Protein AF-A0A7Y4R8V6-F1 (afdb_monomer)

Nearest PDB structures (foldseek):
  8wk3-assembly1_G  TM=8.795E-01  e=4.426E-14  Salmonella enterica subsp. enterica serovar Typhimurium str. LT2
  6s3l-assembly1_C  TM=9.366E-01  e=1.881E-11  Vibrio mimicus CAIM 602
  6s3r-assembly1_A  TM=9.164E-01  e=1.123E-11  Pseudomonas savastanoi pv. phaseolicola 1448A
  6r69-assembly1_A  TM=8.966E-01  e=6.395E-12  Salmonella enterica
  7cg4-assembly1_s  TM=8.597E-01  e=4.826E-12  Salmonella enterica subsp. enterica serovar Typhimurium str. LT2

Secondary structure (DSSP, 8-state):
-----SSHHHHHHHHHHHHHHHHHHHHHHHHHHHHHHHHHHHTTS------PPPPP-------------------------------------STT-S----TT----GGGTS-GGG--TT--HHHHHHHHHHHHHHHHHHHHHSSTHHHHHHHHHHHHHHTT-SSSS-HHHHHHHHHHHHHHHHHHHHHHHIIIIIHHHHTTSS-HHHHHHHHHHHHHHHHHHHHHHTT-HHHHHHHHHHHHTSPPPTT----GGGS-HHHHHHHHHHHHHHHHHHHHHHHHHHHHHHHHHHHHHHHHTT--SS-HHHHHHHHHHHHHHHTTHHHHHHHHHHHHHSSTTS--

Mean predicted aligned error: 17.66 Å

Radius of gyration: 32.91 Å; Cα contacts (8 Å, |Δi|>4): 171; chains: 1; bounding box: 76×133×63 Å

Structure (mmCIF, N/CA/C/O backbone):
data_AF-A0A7Y4R8V6-F1
#
_entry.id   AF-A0A7Y4R8V6-F1
#
loop_
_atom_site.group_PDB
_atom_site.id
_atom_site.type_symbol
_atom_site.label_atom_id
_atom_site.label_alt_id
_atom_site.label_comp_id
_atom_site.label_asym_id
_atom_site.label_entity_id
_atom_site.label_seq_id
_atom_site.pdbx_PDB_ins_code
_atom_site.Cartn_x
_atom_site.Cartn_y
_atom_site.Cartn_z
_atom_site.occupancy
_atom_site.B_iso_or_equiv
_atom_site.auth_seq_id
_atom_site.auth_comp_id
_atom_site.auth_asym_id
_atom_site.auth_atom_id
_atom_site.pdbx_PDB_model_num
ATOM 1 N N . MET A 1 1 ? -7.751 -57.147 9.868 1.00 44.94 1 MET A N 1
ATOM 2 C CA . MET A 1 1 ? -7.830 -55.801 10.481 1.00 44.94 1 MET A CA 1
ATOM 3 C C . MET A 1 1 ? -7.172 -54.836 9.504 1.00 44.94 1 MET A C 1
ATOM 5 O O . MET A 1 1 ? -6.017 -55.078 9.185 1.00 44.94 1 MET A O 1
ATOM 9 N N . ARG A 1 2 ? -7.911 -53.819 9.032 1.00 45.25 2 ARG A N 1
ATOM 10 C CA . ARG A 1 2 ? -7.627 -52.842 7.948 1.00 45.25 2 ARG A CA 1
ATOM 11 C C . ARG A 1 2 ? -8.450 -53.111 6.692 1.00 45.25 2 ARG A C 1
ATOM 13 O O . ARG A 1 2 ? -8.230 -54.125 6.055 1.00 45.25 2 ARG A O 1
ATOM 20 N N . GLU A 1 3 ? -9.388 -52.196 6.433 1.00 44.84 3 GLU A N 1
ATOM 21 C CA . GLU A 1 3 ? -9.865 -51.695 5.125 1.00 44.84 3 GLU A CA 1
ATOM 22 C C . GLU A 1 3 ? -11.179 -50.906 5.352 1.00 44.84 3 GLU A C 1
ATOM 24 O O . GLU A 1 3 ? -12.259 -51.336 4.981 1.00 44.84 3 GLU A O 1
ATOM 29 N N . HIS A 1 4 ? -11.111 -49.749 6.026 1.00 44.34 4 HIS A N 1
ATOM 30 C CA . HIS A 1 4 ? -12.201 -48.755 6.060 1.00 44.34 4 HIS A CA 1
ATOM 31 C C . HIS A 1 4 ? -11.606 -47.357 6.303 1.00 44.34 4 HIS A C 1
ATOM 33 O O . HIS A 1 4 ? -11.595 -46.858 7.423 1.00 44.34 4 HIS A O 1
ATOM 39 N N . GLY A 1 5 ? -11.053 -46.732 5.257 1.00 44.88 5 GLY A N 1
ATOM 40 C CA . GLY A 1 5 ? -10.448 -45.391 5.361 1.00 44.88 5 GLY A CA 1
ATOM 41 C C . GLY A 1 5 ? -10.562 -44.489 4.124 1.00 44.88 5 GLY A C 1
ATOM 42 O O . GLY A 1 5 ? -10.130 -43.345 4.181 1.00 44.88 5 GLY A O 1
ATOM 43 N N . GLY A 1 6 ? -11.143 -44.955 3.011 1.00 43.41 6 GLY A N 1
ATOM 44 C CA . GLY A 1 6 ? -11.086 -44.226 1.731 1.00 43.41 6 GLY A CA 1
ATOM 45 C C . GLY A 1 6 ? -12.261 -43.290 1.417 1.00 43.41 6 GLY A C 1
ATOM 46 O O . GLY A 1 6 ? -12.105 -42.356 0.638 1.00 43.41 6 GLY A O 1
ATOM 47 N N . SER A 1 7 ? -13.442 -43.494 2.010 1.00 45.81 7 SER A N 1
ATOM 48 C CA . SER A 1 7 ? -14.674 -42.875 1.478 1.00 45.81 7 SER A CA 1
ATOM 49 C C . SER A 1 7 ? -15.000 -41.481 2.048 1.00 45.81 7 SER A C 1
ATOM 51 O O . SER A 1 7 ? -15.713 -40.703 1.422 1.00 45.81 7 SER A O 1
ATOM 53 N N . ARG A 1 8 ? -14.424 -41.098 3.199 1.00 47.84 8 ARG A N 1
ATOM 54 C CA . ARG A 1 8 ? -14.669 -39.774 3.814 1.00 47.84 8 ARG A CA 1
ATOM 55 C C . ARG A 1 8 ? -13.872 -38.626 3.178 1.00 47.84 8 ARG A C 1
ATOM 57 O O . ARG A 1 8 ? -14.277 -37.480 3.295 1.00 47.84 8 ARG A O 1
ATOM 64 N N . SER A 1 9 ? -12.777 -38.909 2.466 1.00 53.72 9 SER A N 1
ATOM 65 C CA . SER A 1 9 ? -11.851 -37.874 1.968 1.00 53.72 9 SER A CA 1
ATOM 66 C C . SER A 1 9 ? -12.269 -37.220 0.641 1.00 53.72 9 SER A C 1
ATOM 68 O O . SER A 1 9 ? -11.804 -36.126 0.317 1.00 53.72 9 SER A O 1
ATOM 70 N N . VAL A 1 10 ? -13.129 -37.873 -0.146 1.00 50.81 10 VAL A N 1
ATOM 71 C CA . VAL A 1 10 ? -13.565 -37.351 -1.455 1.00 50.81 10 VAL A CA 1
ATOM 72 C C . VAL A 1 10 ? -14.776 -36.431 -1.300 1.00 50.81 10 VAL A C 1
ATOM 74 O O . VAL A 1 10 ? -14.774 -35.342 -1.867 1.00 50.81 10 VAL A O 1
ATOM 77 N N . ALA A 1 11 ? -15.747 -36.805 -0.457 1.00 47.12 11 ALA A N 1
ATOM 78 C CA . ALA A 1 11 ? -16.932 -35.992 -0.174 1.00 47.12 11 ALA A CA 1
ATOM 79 C C . ALA A 1 11 ? -16.577 -34.631 0.459 1.00 47.12 11 ALA A C 1
ATOM 81 O O . ALA A 1 11 ? -17.132 -33.603 0.066 1.00 47.12 11 ALA A O 1
ATOM 82 N N . ASP A 1 12 ? -15.594 -34.617 1.364 1.00 49.66 12 ASP A N 1
ATOM 83 C CA . ASP A 1 12 ? -15.137 -33.410 2.066 1.00 49.66 12 ASP A CA 1
ATOM 84 C C . ASP A 1 12 ? -14.402 -32.434 1.125 1.00 49.66 12 ASP A C 1
ATOM 86 O O . ASP A 1 12 ? -14.575 -31.216 1.192 1.00 49.66 12 ASP A O 1
ATOM 90 N N . ARG A 1 13 ? -13.665 -32.964 0.134 1.00 48.38 13 ARG A N 1
ATOM 91 C CA . ARG A 1 13 ? -13.003 -32.156 -0.906 1.00 48.38 13 ARG A CA 1
ATOM 92 C C . ARG A 1 13 ? -13.993 -31.528 -1.889 1.00 48.38 13 ARG A C 1
ATOM 94 O O . ARG A 1 13 ? -13.799 -30.384 -2.301 1.00 48.38 13 ARG A O 1
ATOM 101 N N . THR A 1 14 ? -15.077 -32.223 -2.234 1.00 50.41 14 THR A N 1
ATOM 102 C CA . THR A 1 14 ? -16.156 -31.659 -3.066 1.00 50.41 14 THR A CA 1
ATOM 103 C C . THR A 1 14 ? -17.008 -30.627 -2.323 1.00 50.41 14 THR A C 1
ATOM 105 O O . THR A 1 14 ? -17.383 -29.617 -2.921 1.00 50.41 14 THR A O 1
ATOM 108 N N . ALA A 1 15 ? -17.261 -30.818 -1.024 1.00 43.84 15 ALA A N 1
ATOM 109 C CA . ALA A 1 15 ? -17.989 -29.853 -0.197 1.00 43.84 15 ALA A CA 1
ATOM 110 C C . ALA A 1 15 ? -17.182 -28.560 0.021 1.00 43.84 15 ALA A C 1
ATOM 112 O O . ALA A 1 15 ? -17.722 -27.462 -0.138 1.00 43.84 15 ALA A O 1
ATOM 113 N N . ALA A 1 16 ? -15.873 -28.674 0.276 1.00 43.62 16 ALA A N 1
ATOM 114 C CA . ALA A 1 16 ? -14.970 -27.528 0.380 1.00 43.62 16 ALA A CA 1
ATOM 115 C C . ALA A 1 16 ? -14.865 -26.744 -0.943 1.00 43.62 16 ALA A C 1
ATOM 117 O O . ALA A 1 16 ? -14.933 -25.515 -0.940 1.00 43.62 16 ALA A O 1
ATOM 118 N N . GLY A 1 17 ? -14.787 -27.434 -2.088 1.00 38.50 17 GLY A N 1
ATOM 119 C CA . GLY A 1 17 ? -14.765 -26.794 -3.409 1.00 38.50 17 GLY A CA 1
ATOM 120 C C . GLY A 1 17 ? -16.058 -26.039 -3.747 1.00 38.50 17 GLY A C 1
ATOM 121 O O . GLY A 1 17 ? -16.008 -24.957 -4.334 1.00 38.50 17 GLY A O 1
ATOM 122 N N . PHE A 1 18 ? -17.218 -26.560 -3.333 1.00 41.94 18 PHE A N 1
ATOM 123 C CA . PHE A 1 18 ? -18.510 -25.902 -3.548 1.00 41.94 18 PHE A CA 1
ATOM 124 C C . PHE A 1 18 ? -18.722 -24.711 -2.598 1.00 41.94 18 PHE A C 1
ATOM 126 O O . PHE A 1 18 ? -19.216 -23.667 -3.024 1.00 41.94 18 PHE A O 1
ATOM 133 N N . ALA A 1 19 ? -18.273 -24.821 -1.343 1.00 41.06 19 ALA A N 1
ATOM 134 C CA . ALA A 1 19 ? -18.310 -23.735 -0.364 1.00 41.06 19 ALA A CA 1
ATOM 135 C C . ALA A 1 19 ? -17.384 -22.569 -0.749 1.00 41.06 19 ALA A C 1
ATOM 137 O O . ALA A 1 19 ? -17.791 -21.412 -0.650 1.00 41.06 19 ALA A O 1
ATOM 138 N N . VAL A 1 20 ? -16.183 -22.857 -1.267 1.00 41.94 20 VAL A N 1
ATOM 139 C CA . VAL A 1 20 ? -15.279 -21.834 -1.815 1.00 41.94 20 VAL A CA 1
ATOM 140 C C . VAL A 1 20 ? -15.938 -21.150 -3.011 1.00 41.94 20 VAL A C 1
ATOM 142 O O . VAL A 1 20 ? -16.067 -19.933 -3.002 1.00 41.94 20 VAL A O 1
ATOM 145 N N . ARG A 1 21 ? -16.475 -21.906 -3.977 1.00 40.78 21 ARG A N 1
ATOM 146 C CA . ARG A 1 21 ? -17.101 -21.354 -5.194 1.00 40.78 21 ARG A CA 1
ATOM 147 C C . ARG A 1 21 ? -18.375 -20.538 -4.908 1.00 40.78 21 ARG A C 1
ATOM 149 O O . ARG A 1 21 ? -18.626 -19.537 -5.580 1.00 40.78 21 ARG A O 1
ATOM 156 N N . ALA A 1 22 ? -19.147 -20.908 -3.884 1.00 41.53 22 ALA A N 1
ATOM 157 C CA . ALA A 1 22 ? -20.304 -20.145 -3.411 1.00 41.53 22 ALA A CA 1
ATOM 158 C C . ALA A 1 22 ? -19.898 -18.874 -2.636 1.00 41.53 22 ALA A C 1
ATOM 160 O O . ALA A 1 22 ? -20.494 -17.813 -2.846 1.00 41.53 22 ALA A O 1
ATOM 161 N N . ALA A 1 23 ? -18.854 -18.944 -1.800 1.00 42.25 23 ALA A N 1
ATOM 162 C CA . ALA A 1 23 ? -18.321 -17.801 -1.058 1.00 42.25 23 ALA A CA 1
ATOM 163 C C . ALA A 1 23 ? -17.679 -16.755 -1.983 1.00 42.25 23 ALA A C 1
ATOM 165 O O . ALA A 1 23 ? -17.921 -15.559 -1.804 1.00 42.25 23 ALA A O 1
ATOM 166 N N . THR A 1 24 ? -16.955 -17.180 -3.028 1.00 50.97 24 THR A N 1
ATOM 167 C CA . THR A 1 24 ? -16.423 -16.268 -4.055 1.00 50.97 24 THR A CA 1
ATOM 168 C C . THR A 1 24 ? -17.561 -15.560 -4.793 1.00 50.97 24 THR A C 1
ATOM 170 O O . THR A 1 24 ? -17.496 -14.357 -5.017 1.00 50.97 24 THR A O 1
ATOM 173 N N . GLY A 1 25 ? -18.658 -16.262 -5.100 1.00 38.91 25 GLY A N 1
ATOM 174 C CA . GLY A 1 25 ? -19.811 -15.678 -5.790 1.00 38.91 25 GLY A CA 1
ATOM 175 C C . GLY A 1 25 ? -20.604 -14.664 -4.958 1.00 38.91 25 GLY A C 1
ATOM 176 O O . GLY A 1 25 ? -21.181 -13.733 -5.516 1.00 38.91 25 GLY A O 1
ATOM 177 N N . VAL A 1 26 ? -20.667 -14.813 -3.632 1.00 48.00 26 VAL A N 1
ATOM 178 C CA . VAL A 1 26 ? -21.322 -13.829 -2.746 1.00 48.00 26 VAL A CA 1
ATOM 179 C C . VAL A 1 26 ? -20.405 -12.633 -2.492 1.00 48.00 26 VAL A C 1
ATOM 181 O O . VAL A 1 26 ? -20.863 -11.499 -2.603 1.00 48.00 26 VAL A O 1
ATOM 184 N N . ALA A 1 27 ? -19.110 -12.864 -2.255 1.00 45.41 27 ALA A N 1
ATOM 185 C CA . ALA A 1 27 ? -18.124 -11.799 -2.086 1.00 45.41 27 ALA A CA 1
ATOM 186 C C . ALA A 1 27 ? -18.010 -10.923 -3.342 1.00 45.41 27 ALA A C 1
ATOM 188 O O . ALA A 1 27 ? -18.051 -9.704 -3.229 1.00 45.41 27 ALA A O 1
ATOM 189 N N . VAL A 1 28 ? -17.989 -11.523 -4.539 1.00 42.47 28 VAL A N 1
ATOM 190 C CA . VAL A 1 28 ? -17.994 -10.788 -5.815 1.00 42.47 28 VAL A CA 1
ATOM 191 C C . VAL A 1 28 ? -19.298 -10.013 -6.009 1.00 42.47 28 VAL A C 1
ATOM 193 O O . VAL A 1 28 ? -19.258 -8.875 -6.455 1.00 42.47 28 VAL A O 1
ATOM 196 N N . ARG A 1 29 ? -20.460 -10.561 -5.628 1.00 44.25 29 ARG A N 1
ATOM 197 C CA . ARG A 1 29 ? -21.750 -9.850 -5.740 1.00 44.25 29 ARG A CA 1
ATOM 198 C C . ARG A 1 29 ? -21.879 -8.682 -4.760 1.00 44.25 29 ARG A C 1
ATOM 200 O O . ARG A 1 29 ? -22.443 -7.655 -5.126 1.00 44.25 29 ARG A O 1
ATOM 207 N N . VAL A 1 30 ? -21.351 -8.813 -3.545 1.00 48.06 30 VAL A N 1
ATOM 208 C CA . VAL A 1 30 ? -21.312 -7.725 -2.555 1.00 48.06 30 VAL A CA 1
ATOM 209 C C . VAL A 1 30 ? -20.288 -6.673 -2.967 1.00 48.06 30 VAL A C 1
ATOM 211 O O . VAL A 1 30 ? -20.619 -5.495 -2.998 1.00 48.06 30 VAL A O 1
ATOM 214 N N . ALA A 1 31 ? -19.094 -7.089 -3.383 1.00 45.31 31 ALA A N 1
ATOM 215 C CA . ALA A 1 31 ? -18.059 -6.209 -3.908 1.00 45.31 31 ALA A CA 1
ATOM 216 C C . ALA A 1 31 ? -18.523 -5.434 -5.147 1.00 45.31 31 ALA A C 1
ATOM 218 O O . ALA A 1 31 ? -18.303 -4.232 -5.228 1.00 45.31 31 ALA A O 1
ATOM 219 N N . LEU A 1 32 ? -19.222 -6.092 -6.076 1.00 44.59 32 LEU A N 1
ATOM 220 C CA . LEU A 1 32 ? -19.785 -5.451 -7.260 1.00 44.59 32 LEU A CA 1
ATOM 221 C C . LEU A 1 32 ? -20.900 -4.475 -6.879 1.00 44.59 32 LEU A C 1
ATOM 223 O O . LEU A 1 32 ? -20.959 -3.399 -7.449 1.00 44.59 32 LEU A O 1
ATOM 227 N N . ARG A 1 33 ? -21.750 -4.792 -5.891 1.00 45.56 33 ARG A N 1
ATOM 228 C CA . ARG A 1 33 ? -22.778 -3.859 -5.398 1.00 45.56 33 ARG A CA 1
ATOM 229 C C . ARG A 1 33 ? -22.171 -2.658 -4.676 1.00 45.56 33 ARG A C 1
ATOM 231 O O . ARG A 1 33 ? -22.616 -1.545 -4.911 1.00 45.56 33 ARG A O 1
ATOM 238 N N . VAL A 1 34 ? -21.136 -2.856 -3.864 1.00 52.78 34 VAL A N 1
ATOM 239 C CA . VAL A 1 34 ? -20.415 -1.771 -3.177 1.00 52.78 34 VAL A CA 1
ATOM 240 C C . VAL A 1 34 ? -19.646 -0.904 -4.178 1.00 52.78 34 VAL A C 1
ATOM 242 O O . VAL A 1 34 ? -19.718 0.318 -4.098 1.00 52.78 34 VAL A O 1
ATOM 245 N N . ALA A 1 35 ? -18.989 -1.510 -5.170 1.00 46.34 35 ALA A N 1
ATOM 246 C CA . ALA A 1 35 ? -18.315 -0.793 -6.250 1.00 46.34 35 ALA A CA 1
ATOM 247 C C . ALA A 1 35 ? -19.310 -0.043 -7.150 1.00 46.34 35 ALA A C 1
ATOM 249 O O . ALA A 1 35 ? -19.055 1.101 -7.504 1.00 46.34 35 ALA A O 1
ATOM 250 N N . LEU A 1 36 ? -20.467 -0.633 -7.472 1.00 45.88 36 LEU A N 1
ATOM 251 C CA . LEU A 1 36 ? -21.513 0.025 -8.261 1.00 45.88 36 LEU A CA 1
ATOM 252 C C . LEU A 1 36 ? -22.142 1.191 -7.486 1.00 45.88 36 LEU A C 1
ATOM 254 O O . LEU A 1 36 ? -22.357 2.246 -8.063 1.00 45.88 36 LEU A O 1
ATOM 258 N N . ILE A 1 37 ? -22.371 1.046 -6.176 1.00 55.12 37 ILE A N 1
ATOM 259 C CA . ILE A 1 37 ? -22.866 2.135 -5.320 1.00 55.12 37 ILE A CA 1
ATOM 260 C C . ILE A 1 37 ? -21.825 3.262 -5.222 1.00 55.12 37 ILE A C 1
ATOM 262 O O . ILE A 1 37 ? -22.188 4.429 -5.334 1.00 55.12 37 ILE A O 1
ATOM 266 N N . ALA A 1 38 ? -20.534 2.936 -5.099 1.00 46.03 38 ALA A N 1
ATOM 267 C CA . ALA A 1 38 ? -19.459 3.929 -5.078 1.00 46.03 38 ALA A CA 1
ATOM 268 C C . ALA A 1 38 ? -19.279 4.646 -6.432 1.00 46.03 38 ALA A C 1
ATOM 270 O O . ALA A 1 38 ? -19.082 5.859 -6.464 1.00 46.03 38 ALA A O 1
ATOM 271 N N . VAL A 1 39 ? -19.399 3.930 -7.556 1.00 48.19 39 VAL A N 1
ATOM 272 C CA . VAL A 1 39 ? -19.289 4.498 -8.913 1.00 48.19 39 VAL A CA 1
ATOM 273 C C . VAL A 1 39 ? -20.532 5.311 -9.289 1.00 48.19 39 VAL A C 1
ATOM 275 O O . VAL A 1 39 ? -20.398 6.386 -9.866 1.00 48.19 39 VAL A O 1
ATOM 278 N N . CYS A 1 40 ? -21.736 4.871 -8.916 1.00 44.50 40 CYS A N 1
ATOM 279 C CA . CYS A 1 40 ? -22.962 5.646 -9.125 1.00 44.50 40 CYS A CA 1
ATOM 280 C C . CYS A 1 40 ? -23.013 6.903 -8.241 1.00 44.50 40 CYS A C 1
ATOM 282 O O . CYS A 1 40 ? -23.506 7.931 -8.696 1.00 44.50 40 CYS A O 1
ATOM 284 N N . ALA A 1 41 ? -22.458 6.860 -7.025 1.00 47.59 41 ALA A N 1
ATOM 285 C CA . ALA A 1 41 ? -22.331 8.043 -6.173 1.00 47.59 41 ALA A CA 1
ATOM 286 C C . ALA A 1 41 ? -21.272 9.037 -6.690 1.00 47.59 41 ALA A C 1
ATOM 288 O O . ALA A 1 41 ? -21.453 10.244 -6.558 1.00 47.59 41 ALA A O 1
ATOM 289 N N . ALA A 1 42 ? -20.200 8.554 -7.330 1.00 47.72 42 ALA A N 1
ATOM 290 C CA . ALA A 1 42 ? -19.177 9.407 -7.943 1.00 47.72 42 ALA A CA 1
ATOM 291 C C . ALA A 1 42 ? -19.576 9.956 -9.332 1.00 47.72 42 ALA A C 1
ATOM 293 O O . ALA A 1 42 ? -19.081 11.001 -9.746 1.00 47.72 42 ALA A O 1
ATOM 294 N N . GLY A 1 43 ? -20.479 9.281 -10.053 1.00 39.69 43 GLY A N 1
ATOM 295 C CA . GLY A 1 43 ? -20.904 9.650 -11.411 1.00 39.69 43 GLY A CA 1
ATOM 296 C C . GLY A 1 43 ? -21.991 10.728 -11.504 1.00 39.69 43 GLY A C 1
ATOM 297 O O . GLY A 1 43 ? -22.271 11.205 -12.600 1.00 39.69 43 GLY A O 1
ATOM 298 N N . ALA A 1 44 ? -22.598 11.140 -10.387 1.00 41.28 44 ALA A N 1
ATOM 299 C CA . ALA A 1 44 ? -23.659 12.154 -10.372 1.00 41.28 44 ALA A CA 1
ATOM 300 C C . ALA A 1 44 ? -23.147 13.605 -10.215 1.00 41.28 44 ALA A C 1
ATOM 302 O O . ALA A 1 44 ? -23.950 14.532 -10.155 1.00 41.28 44 ALA A O 1
ATOM 303 N N . GLY A 1 45 ? -21.826 13.815 -10.136 1.00 43.28 45 GLY A N 1
ATOM 304 C CA . GLY A 1 45 ? -21.216 15.095 -9.748 1.00 43.28 45 GLY A CA 1
ATOM 305 C C . GLY A 1 45 ? -20.452 15.863 -10.832 1.00 43.28 45 GLY A C 1
ATOM 306 O O . GLY A 1 45 ? -19.757 16.815 -10.492 1.00 43.28 45 GLY A O 1
ATOM 307 N N . THR A 1 46 ? -20.531 15.489 -12.113 1.00 43.56 46 THR A N 1
ATOM 308 C CA . THR A 1 46 ? -19.868 16.246 -13.196 1.00 43.56 46 THR A CA 1
ATOM 309 C C . THR A 1 46 ? -20.859 16.690 -14.266 1.00 43.56 46 THR A C 1
ATOM 311 O O . THR A 1 46 ? -20.873 16.176 -15.382 1.00 43.56 46 THR A O 1
ATOM 314 N N . ALA A 1 47 ? -21.685 17.674 -13.923 1.00 38.09 47 ALA A N 1
ATOM 315 C CA . ALA A 1 47 ? -22.345 18.539 -14.890 1.00 38.09 47 ALA A CA 1
ATOM 316 C C . ALA A 1 47 ? -22.425 19.959 -14.303 1.00 38.09 47 ALA A C 1
ATOM 318 O O . ALA A 1 47 ? -22.851 20.118 -13.165 1.00 38.09 47 ALA A O 1
ATOM 319 N N . PHE A 1 48 ? -22.046 20.952 -15.118 1.00 31.12 48 PHE A N 1
ATOM 320 C CA . PHE A 1 48 ? -21.960 22.408 -14.877 1.00 31.12 48 PHE A CA 1
ATOM 321 C C . PHE A 1 48 ? -20.679 22.924 -14.179 1.00 31.12 48 PHE A C 1
ATOM 323 O O . PHE A 1 48 ? -20.336 22.482 -13.097 1.00 31.12 48 PHE A O 1
ATOM 330 N N . GLY A 1 49 ? -19.914 23.878 -14.728 1.00 32.47 49 GLY A N 1
ATOM 331 C CA . GLY A 1 49 ? -20.184 24.780 -15.851 1.00 32.47 49 GLY A CA 1
ATOM 332 C C . GLY A 1 49 ? -18.928 25.173 -16.634 1.00 32.47 49 GLY A C 1
ATOM 333 O O . GLY A 1 49 ? -17.901 25.542 -16.070 1.00 32.47 49 GLY A O 1
ATOM 334 N N . GLN A 1 50 ? -19.054 25.116 -17.961 1.00 35.69 50 GLN A N 1
ATOM 335 C CA . GLN A 1 50 ? -18.276 25.935 -18.882 1.00 35.69 50 GLN A CA 1
ATOM 336 C C . GLN A 1 50 ? -18.673 27.397 -18.657 1.00 35.69 50 GLN A C 1
ATOM 338 O O . GLN A 1 50 ? -19.834 27.765 -18.829 1.00 35.69 50 GLN A O 1
ATOM 343 N N . SER A 1 51 ? -17.713 28.231 -18.276 1.00 31.48 51 SER A N 1
ATOM 344 C CA . SER A 1 51 ? -17.832 29.680 -18.359 1.00 31.48 51 SER A CA 1
ATOM 345 C C . SER A 1 51 ? -17.760 30.102 -19.830 1.00 31.48 51 SER A C 1
ATOM 347 O O . SER A 1 51 ? -16.711 30.025 -20.467 1.00 31.48 51 SER A O 1
ATOM 349 N N . ALA A 1 52 ? -18.892 30.533 -20.386 1.00 38.69 52 ALA A N 1
ATOM 350 C CA . ALA A 1 52 ? -18.921 31.301 -21.628 1.00 38.69 52 ALA A CA 1
ATOM 351 C C . ALA A 1 52 ? -18.481 32.762 -21.355 1.00 38.69 52 ALA A C 1
ATOM 353 O O . ALA A 1 52 ? -18.630 33.238 -20.225 1.00 38.69 52 ALA A O 1
ATOM 354 N N . PRO A 1 53 ? -17.921 33.478 -22.349 1.00 39.25 53 PRO A N 1
ATOM 355 C CA . PRO A 1 53 ? -17.276 34.770 -22.144 1.00 39.25 53 PRO A CA 1
ATOM 356 C C . PRO A 1 53 ? -18.306 35.896 -21.981 1.00 39.25 53 PRO A C 1
ATOM 358 O O . PRO A 1 53 ? -19.295 35.960 -22.709 1.00 39.25 53 PRO A O 1
ATOM 361 N N . GLY A 1 54 ? -18.071 36.779 -21.008 1.00 39.34 54 GLY A N 1
ATOM 362 C CA . GLY A 1 54 ? -18.938 37.925 -20.724 1.00 39.34 54 GLY A CA 1
ATOM 363 C C . GLY A 1 54 ? -18.864 39.025 -21.797 1.00 39.34 54 GLY A C 1
ATOM 364 O O . GLY A 1 54 ? -17.852 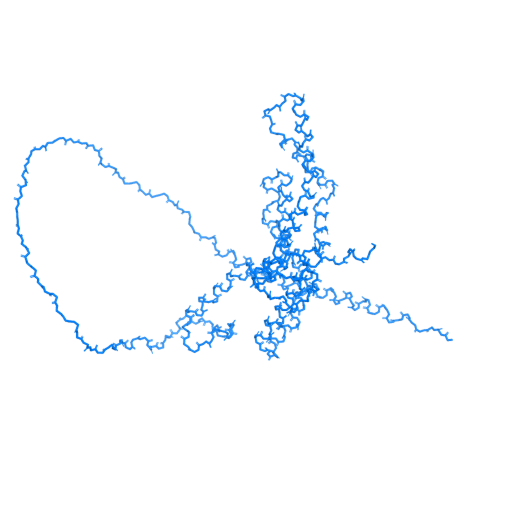39.136 -22.494 1.00 39.34 54 GLY A O 1
ATOM 365 N N . PRO A 1 55 ? -19.917 39.854 -21.934 1.00 40.97 55 PRO A N 1
ATOM 366 C CA . PRO A 1 55 ? -19.943 40.958 -22.883 1.00 40.97 55 PRO A CA 1
ATOM 367 C C . PRO A 1 55 ? -19.034 42.110 -22.433 1.00 40.97 55 PRO A C 1
ATOM 369 O O . PRO A 1 55 ? -19.015 42.516 -21.272 1.00 40.97 55 PRO A O 1
ATOM 372 N N . THR A 1 56 ? -18.285 42.633 -23.395 1.00 39.00 56 THR A N 1
ATOM 373 C CA . THR A 1 56 ? -17.417 43.807 -23.314 1.00 39.00 56 THR A CA 1
ATOM 374 C C . THR A 1 56 ? -18.205 45.077 -22.976 1.00 39.00 56 THR A C 1
ATOM 376 O O . THR A 1 56 ? -19.160 45.426 -23.667 1.00 39.00 56 THR A O 1
ATOM 379 N N . ALA A 1 57 ? -17.761 45.814 -21.954 1.00 38.84 57 ALA A N 1
ATOM 380 C CA . ALA A 1 57 ? -18.148 47.206 -21.722 1.00 38.84 57 ALA A CA 1
ATOM 381 C C . ALA A 1 57 ? -16.958 48.132 -22.054 1.00 38.84 57 ALA A C 1
ATOM 383 O O . ALA A 1 57 ? -15.818 47.783 -21.731 1.00 38.84 57 ALA A O 1
ATOM 384 N N . PRO A 1 58 ? -17.183 49.281 -22.719 1.00 39.16 58 PRO A N 1
ATOM 385 C CA . PRO A 1 58 ? -16.110 50.126 -23.230 1.00 39.16 58 PRO A CA 1
ATOM 386 C C . PRO A 1 58 ? -15.483 50.994 -22.133 1.00 39.16 58 PRO A C 1
ATOM 388 O O . PRO A 1 58 ? -16.162 51.537 -21.264 1.00 39.16 58 PRO A O 1
ATOM 391 N N . SER A 1 59 ? -14.165 51.151 -22.209 1.00 42.78 59 SER A N 1
ATOM 392 C CA . SER A 1 59 ? -13.385 52.101 -21.415 1.00 42.78 59 SER A CA 1
ATOM 393 C C . SER A 1 59 ? -13.653 53.539 -21.874 1.00 42.78 59 SER A C 1
ATOM 395 O O . SER A 1 59 ? -13.686 53.775 -23.083 1.00 42.78 59 SER A O 1
ATOM 397 N N . PRO A 1 60 ? -13.696 54.526 -20.964 1.00 39.00 60 PRO A N 1
ATOM 398 C CA . PRO A 1 60 ? -13.409 55.899 -21.340 1.00 39.00 60 PRO A CA 1
ATOM 399 C C . PRO A 1 60 ? -12.255 56.433 -20.489 1.00 39.00 60 PRO A C 1
ATOM 401 O O . PRO A 1 60 ? -12.429 56.818 -19.336 1.00 39.00 60 PRO A O 1
ATOM 404 N N . PHE A 1 61 ? -11.061 56.477 -21.074 1.00 30.16 61 PHE A N 1
ATOM 405 C CA . PHE A 1 61 ? -10.030 57.413 -20.638 1.00 30.16 61 PHE A CA 1
ATOM 406 C C . PHE A 1 61 ? -9.358 58.002 -21.876 1.00 30.16 61 PHE A C 1
ATOM 408 O O . PHE A 1 61 ? -8.512 57.384 -22.515 1.00 30.16 61 PHE A O 1
ATOM 415 N N . THR A 1 62 ? -9.774 59.206 -22.249 1.00 36.47 62 THR A N 1
ATOM 416 C CA . THR A 1 62 ? -9.008 60.121 -23.100 1.00 36.47 62 THR A CA 1
ATOM 417 C C . THR A 1 62 ? -9.350 61.527 -22.617 1.00 36.47 62 THR A C 1
ATOM 419 O O . THR A 1 62 ? -10.523 61.843 -22.437 1.00 36.47 62 THR A O 1
ATOM 422 N N . GLY A 1 63 ? -8.317 62.294 -22.264 1.00 31.81 63 GLY A N 1
ATOM 423 C CA . GLY A 1 63 ? -8.430 63.550 -21.518 1.00 31.81 63 GLY A CA 1
ATOM 424 C C . GLY A 1 63 ? -8.914 64.750 -22.333 1.00 31.81 63 GLY A C 1
ATOM 425 O O . GLY A 1 63 ? -9.037 64.655 -23.545 1.00 31.81 63 GLY A O 1
ATOM 426 N N . ASP A 1 64 ? -9.145 65.884 -21.665 1.00 31.16 64 ASP A N 1
ATOM 427 C CA . ASP A 1 64 ? -8.367 67.125 -21.834 1.00 31.16 64 ASP A CA 1
ATOM 428 C C . ASP A 1 64 ? -8.811 68.197 -20.801 1.00 31.16 64 ASP A C 1
ATOM 430 O O . ASP A 1 64 ? -9.822 68.062 -20.117 1.00 31.16 64 ASP A O 1
ATOM 434 N N . ARG A 1 65 ? -7.965 69.221 -20.675 1.00 32.75 65 ARG A N 1
ATOM 435 C CA . ARG A 1 65 ? -7.805 70.329 -19.717 1.00 32.75 65 ARG A CA 1
ATOM 436 C C . ARG A 1 65 ? -9.001 71.260 -19.433 1.00 32.75 65 ARG A C 1
ATOM 438 O O . ARG A 1 65 ? -9.771 71.597 -20.322 1.00 32.75 65 ARG A O 1
ATOM 445 N N . GLY A 1 66 ? -8.969 71.866 -18.233 1.00 28.86 66 GLY A N 1
ATOM 446 C CA . GLY A 1 66 ? -9.521 73.205 -17.946 1.00 28.86 66 GLY A CA 1
ATOM 447 C C . GLY A 1 66 ? -9.951 73.423 -16.484 1.00 28.86 66 GLY A C 1
ATOM 448 O O . GLY A 1 66 ? -10.954 72.866 -16.061 1.00 28.86 66 GLY A O 1
ATOM 449 N N . GLY A 1 67 ? -9.219 74.232 -15.701 1.00 26.02 67 GLY A N 1
ATOM 450 C CA . GLY A 1 67 ? -9.720 74.805 -14.428 1.00 26.02 67 GLY A CA 1
ATOM 451 C C . GLY A 1 67 ? -10.512 76.108 -14.662 1.00 26.02 67 GLY A C 1
ATOM 452 O O . GLY A 1 67 ? -10.755 76.428 -15.826 1.00 26.02 67 GLY A O 1
ATOM 453 N N . PRO A 1 68 ? -10.818 76.944 -13.640 1.00 39.50 68 PRO A N 1
ATOM 454 C CA . PRO A 1 68 ? -10.713 76.765 -12.180 1.00 39.50 68 PRO A CA 1
ATOM 455 C C . PRO A 1 68 ? -12.041 77.070 -11.422 1.00 39.50 68 PRO A C 1
ATOM 457 O O . PRO A 1 68 ? -12.940 77.695 -11.975 1.00 39.50 68 PRO A O 1
ATOM 460 N N . GLY A 1 69 ? -12.149 76.737 -10.122 1.00 27.62 69 GLY A N 1
ATOM 461 C CA . GLY A 1 69 ? -13.142 77.397 -9.248 1.00 27.62 69 GLY A CA 1
ATOM 462 C C . GLY A 1 69 ? -13.674 76.636 -8.021 1.00 27.62 69 GLY A C 1
ATOM 463 O O . GLY A 1 69 ? -14.574 75.823 -8.151 1.00 27.62 69 GLY A O 1
ATOM 464 N N . GLN A 1 70 ? -13.191 77.051 -6.841 1.00 30.09 70 GLN A N 1
ATOM 465 C CA . GLN A 1 70 ? -13.899 77.190 -5.547 1.00 30.09 70 GLN A CA 1
ATOM 466 C C . GLN A 1 70 ? -14.259 75.958 -4.675 1.00 30.09 70 GLN A C 1
ATOM 468 O O . GLN A 1 70 ? -15.210 75.221 -4.906 1.00 30.09 70 GLN A O 1
ATOM 473 N N . THR A 1 71 ? -13.540 75.865 -3.551 1.00 25.84 71 THR A N 1
ATOM 474 C CA . THR A 1 71 ? -13.946 75.377 -2.209 1.00 25.84 71 THR A CA 1
ATOM 475 C C . THR A 1 71 ? -14.505 76.550 -1.352 1.00 25.84 71 THR A C 1
ATOM 477 O O . THR A 1 71 ? -14.338 77.693 -1.775 1.00 25.84 71 THR A O 1
ATOM 480 N N . PRO A 1 72 ? -14.885 76.384 -0.059 1.00 45.94 72 PRO A N 1
ATOM 481 C CA . PRO A 1 72 ? -15.928 75.531 0.551 1.00 45.94 72 PRO A CA 1
ATOM 482 C C . PRO A 1 72 ? -16.768 76.285 1.638 1.00 45.94 72 PRO A C 1
ATOM 484 O O . PRO A 1 72 ? -16.400 77.385 2.033 1.00 45.94 72 PRO A O 1
ATOM 487 N N . ALA A 1 73 ? -17.845 75.677 2.172 1.00 25.88 73 ALA A N 1
ATOM 488 C CA . ALA A 1 73 ? -18.496 75.911 3.499 1.00 25.88 73 ALA A CA 1
ATOM 489 C C . ALA A 1 73 ? -19.933 75.329 3.470 1.00 25.88 73 ALA A C 1
ATOM 491 O O . ALA A 1 73 ? -20.537 75.334 2.407 1.00 25.88 73 ALA A O 1
ATOM 492 N N . ALA A 1 74 ? -20.631 74.883 4.521 1.00 26.52 74 ALA A N 1
ATOM 493 C CA . ALA A 1 74 ? -20.407 74.507 5.921 1.00 26.52 74 ALA A CA 1
ATOM 494 C C . ALA A 1 74 ? -21.784 74.025 6.472 1.00 26.52 74 ALA A C 1
ATOM 496 O O . ALA A 1 74 ? -22.813 74.378 5.893 1.00 26.52 74 ALA A O 1
ATOM 497 N N . THR A 1 75 ? -21.801 73.410 7.671 1.00 27.67 75 THR A N 1
ATOM 498 C CA . THR A 1 75 ? -22.957 73.305 8.621 1.00 27.67 75 THR A CA 1
ATOM 499 C C . THR A 1 75 ? -23.925 72.124 8.368 1.00 27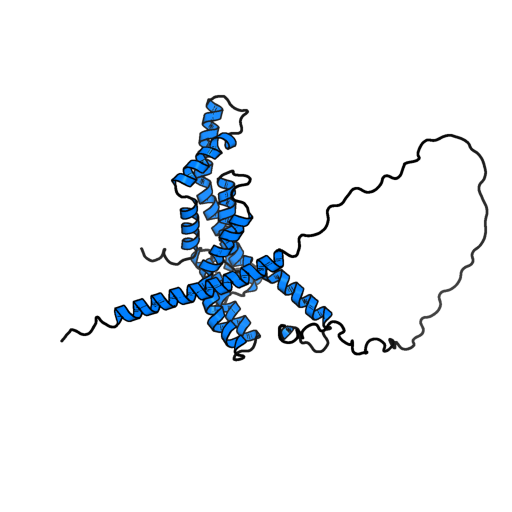.67 75 THR A C 1
ATOM 501 O O . THR A 1 75 ? -24.354 71.925 7.243 1.00 27.67 75 THR A O 1
ATOM 504 N N . SER A 1 76 ? -24.333 71.258 9.312 1.00 31.95 76 SER A N 1
ATOM 505 C CA . SER A 1 76 ? -24.339 71.249 10.791 1.00 31.95 76 SER A CA 1
ATOM 506 C C . SER A 1 76 ? -24.525 69.822 11.348 1.00 31.95 76 SER A C 1
ATOM 508 O O . SER A 1 76 ? -25.347 69.069 10.831 1.00 31.95 76 SER A O 1
ATOM 510 N N . ALA A 1 77 ? -23.861 69.514 12.468 1.00 29.86 77 ALA A N 1
ATOM 511 C CA . ALA A 1 77 ? -24.280 68.506 13.456 1.00 29.86 77 ALA A CA 1
ATOM 512 C C . ALA A 1 77 ? -25.138 69.178 14.559 1.00 29.86 77 ALA A C 1
ATOM 514 O O . ALA A 1 77 ? -25.155 70.411 14.626 1.00 29.86 77 ALA A O 1
ATOM 515 N N . PRO A 1 78 ? -25.813 68.417 15.446 1.00 40.19 78 PRO A N 1
ATOM 516 C CA . PRO A 1 78 ? -25.168 68.146 16.738 1.00 40.19 78 PRO A CA 1
ATOM 517 C C . PRO A 1 78 ? -25.411 66.741 17.334 1.00 40.19 78 PRO A C 1
ATOM 519 O O . PRO A 1 78 ? -26.276 65.979 16.913 1.00 40.19 78 PRO A O 1
ATOM 522 N N . ALA A 1 79 ? -24.578 66.437 18.332 1.00 28.98 79 ALA A N 1
ATOM 523 C CA . ALA A 1 79 ? -24.492 65.231 19.153 1.00 28.98 79 ALA A CA 1
ATOM 524 C C . ALA A 1 79 ? -25.611 65.103 20.209 1.00 28.98 79 ALA A C 1
ATOM 526 O O . ALA A 1 79 ? -26.235 66.111 20.535 1.00 28.98 79 ALA A O 1
ATOM 527 N N . ASN A 1 80 ? -25.788 63.906 20.808 1.00 32.59 80 ASN A N 1
ATOM 528 C CA . ASN A 1 80 ? -25.593 63.692 22.260 1.00 32.59 80 ASN A CA 1
ATOM 529 C C . ASN A 1 80 ? -26.045 62.316 22.820 1.00 32.59 80 ASN A C 1
ATOM 531 O O . ASN A 1 80 ? -27.122 61.817 22.518 1.00 32.59 80 ASN A O 1
ATOM 535 N N . THR A 1 81 ? -25.209 61.822 23.747 1.00 30.36 81 THR A N 1
ATOM 536 C CA . THR A 1 81 ? -25.515 61.072 24.987 1.00 30.36 81 THR A CA 1
ATOM 537 C C . THR A 1 81 ? -25.836 59.569 24.948 1.00 30.36 81 THR A C 1
ATOM 539 O O . THR A 1 81 ? -26.908 59.119 24.561 1.00 30.36 81 THR A O 1
ATOM 542 N N . ALA A 1 82 ? -24.903 58.799 25.520 1.00 35.62 82 ALA A N 1
ATOM 543 C CA . ALA A 1 82 ? -25.101 57.451 26.041 1.00 35.62 82 ALA A CA 1
ATOM 544 C C . ALA A 1 82 ? -25.948 57.474 27.328 1.00 35.62 82 ALA A C 1
ATOM 546 O O . ALA A 1 82 ? -25.636 58.229 28.251 1.00 35.62 82 ALA A O 1
ATOM 547 N N . THR A 1 83 ? -26.977 56.625 27.443 1.00 33.03 83 THR A N 1
ATOM 548 C CA . THR A 1 83 ? -27.625 56.323 28.735 1.00 33.03 83 THR A CA 1
ATOM 549 C C . THR A 1 83 ? -28.252 54.919 28.758 1.00 33.03 83 THR A C 1
ATOM 551 O O . THR A 1 83 ? -29.064 54.570 27.909 1.00 33.03 83 THR A O 1
ATOM 554 N N . SER A 1 84 ? -27.837 54.160 29.779 1.00 29.89 84 SER A N 1
ATOM 555 C CA . SER A 1 84 ? -28.506 53.061 30.505 1.00 29.89 84 SER A CA 1
ATOM 556 C C . SER A 1 84 ? -29.013 51.805 29.780 1.00 29.89 84 SER A C 1
ATOM 558 O O . SER A 1 84 ? -30.064 51.794 29.144 1.00 29.89 84 SER A O 1
ATOM 560 N N . LEU A 1 85 ? -28.341 50.691 30.095 1.00 38.03 85 LEU A N 1
ATOM 561 C CA . LEU A 1 85 ? -28.917 49.349 30.182 1.00 38.03 85 LEU A CA 1
ATOM 562 C C . LEU A 1 85 ? -30.021 49.318 31.256 1.00 38.03 85 LEU A C 1
ATOM 564 O O . LEU A 1 85 ? -29.757 49.632 32.416 1.00 38.03 85 LEU A O 1
ATOM 568 N N . THR A 1 86 ? -31.227 48.888 30.885 1.00 33.97 86 THR A N 1
ATOM 569 C CA . THR A 1 86 ? -32.260 48.432 31.825 1.00 33.97 86 THR A CA 1
ATOM 570 C C . THR A 1 86 ? -32.830 47.092 31.361 1.00 33.97 86 THR A C 1
ATOM 572 O O . THR A 1 86 ? -33.039 46.851 30.173 1.00 33.97 86 THR A O 1
ATOM 575 N N . SER A 1 87 ? -32.981 46.197 32.329 1.00 38.16 87 SER A N 1
ATOM 576 C CA . SER A 1 87 ? -33.365 44.790 32.251 1.00 38.16 87 SER A CA 1
ATOM 577 C C . SER A 1 87 ? -34.875 44.584 32.063 1.00 38.16 87 SER A C 1
ATOM 579 O O . SER A 1 87 ? -35.662 45.115 32.845 1.00 38.16 87 SER A O 1
ATOM 581 N N . GLY A 1 88 ? -35.273 43.727 31.114 1.00 30.97 88 GLY A N 1
ATOM 582 C CA . GLY A 1 88 ? -36.641 43.208 30.941 1.00 30.97 88 GLY A CA 1
ATOM 583 C C . GLY A 1 88 ? -36.665 42.003 29.981 1.00 30.97 88 GLY A C 1
ATOM 584 O O . GLY A 1 88 ? -35.796 41.927 29.115 1.00 30.97 88 GLY A O 1
ATOM 585 N N . PRO A 1 89 ? -37.567 41.017 30.162 1.00 38.88 89 PRO A N 1
ATOM 586 C CA . PRO A 1 89 ? -37.274 39.611 29.887 1.00 38.88 89 PRO A CA 1
ATOM 587 C C . PRO A 1 89 ? -37.368 39.218 28.410 1.00 38.88 89 PRO A C 1
ATOM 589 O O . PRO A 1 89 ? -38.306 39.554 27.690 1.00 38.88 89 PRO A O 1
ATOM 592 N N . SER A 1 90 ? -36.396 38.411 28.000 1.00 44.06 90 SER A N 1
ATOM 593 C CA . SER A 1 90 ? -36.323 37.684 26.741 1.00 44.06 90 SER A CA 1
ATOM 594 C C . SER A 1 90 ? -37.445 36.646 26.638 1.00 44.06 90 SER A C 1
ATOM 596 O O . SER A 1 90 ? -37.361 35.556 27.198 1.00 44.06 90 SER A O 1
ATOM 598 N N . SER A 1 91 ? -38.479 36.958 25.858 1.00 42.12 91 SER A N 1
ATOM 599 C CA . SER A 1 91 ? -39.345 35.941 25.257 1.00 42.12 91 SER A CA 1
ATOM 600 C C . SER A 1 91 ? -39.188 36.014 23.740 1.00 42.12 91 SER A C 1
ATOM 602 O O . SER A 1 91 ? -39.583 36.980 23.092 1.00 42.12 91 SER A O 1
ATOM 604 N N . LEU A 1 92 ? -38.517 35.007 23.177 1.00 39.22 92 LEU A N 1
ATOM 605 C CA . LEU A 1 92 ? -38.483 34.800 21.732 1.00 39.22 92 LEU A CA 1
ATOM 606 C C . LEU A 1 92 ? -39.899 34.406 21.275 1.00 39.22 92 LEU A C 1
ATOM 608 O O . LEU A 1 92 ? -40.534 33.586 21.944 1.00 39.22 92 LEU A O 1
ATOM 612 N N . PRO A 1 93 ? -40.417 34.964 20.168 1.00 41.75 93 PRO A N 1
ATOM 613 C CA . PRO A 1 93 ? -41.757 34.644 19.693 1.00 41.75 93 PRO A CA 1
ATOM 614 C C . PRO A 1 93 ? -41.870 33.155 19.343 1.00 41.75 93 PRO A C 1
ATOM 616 O O . PRO A 1 93 ? -41.003 32.580 18.687 1.00 41.75 93 PRO A O 1
ATOM 619 N N . SER A 1 94 ? -42.979 32.545 19.765 1.00 42.22 94 SER A N 1
ATOM 620 C CA . SER A 1 94 ? -43.335 31.118 19.693 1.00 42.22 94 SER A CA 1
ATOM 621 C C . SER A 1 94 ? -43.529 30.555 18.271 1.00 42.22 94 SER A C 1
ATOM 623 O O . SER A 1 94 ? -44.183 29.532 18.088 1.00 42.22 94 SER A O 1
ATOM 625 N N . ALA A 1 95 ? -42.964 31.201 17.251 1.00 42.88 95 ALA A N 1
ATOM 626 C CA . ALA A 1 95 ? -43.130 30.855 15.841 1.00 42.88 95 ALA A CA 1
ATOM 627 C C . ALA A 1 95 ? -42.318 29.621 15.392 1.00 42.88 95 ALA A C 1
ATOM 629 O O . ALA A 1 95 ? -42.448 29.188 14.253 1.00 42.88 95 ALA A O 1
ATOM 630 N N . PHE A 1 96 ? -41.499 29.033 16.271 1.00 41.16 96 PHE A N 1
ATOM 631 C CA . PHE A 1 96 ? -40.631 27.894 15.942 1.00 41.16 96 PHE A CA 1
ATOM 632 C C . PHE A 1 96 ? -41.215 26.508 16.269 1.00 41.16 96 PHE A C 1
ATOM 634 O O . PHE A 1 96 ? -40.540 25.512 16.027 1.00 41.16 96 PHE A O 1
ATOM 641 N N . ASN A 1 97 ? -42.444 26.415 16.798 1.00 43.31 97 ASN A N 1
ATOM 642 C CA . ASN A 1 97 ? -43.039 25.138 17.229 1.00 43.31 97 ASN A CA 1
ATOM 643 C C . ASN A 1 97 ? -44.256 24.677 16.400 1.00 43.31 97 ASN A C 1
ATOM 645 O O . ASN A 1 97 ? -45.078 23.904 16.888 1.00 43.31 97 ASN A O 1
ATOM 649 N N . ALA A 1 98 ? -44.409 25.146 15.160 1.00 38.59 98 ALA A N 1
ATOM 650 C CA . ALA A 1 98 ? -45.425 24.588 14.269 1.00 38.59 98 ALA A CA 1
ATOM 651 C C . ALA A 1 98 ? -44.927 23.254 13.667 1.00 38.59 98 ALA A C 1
ATOM 653 O O . ALA A 1 98 ? -43.787 23.205 13.194 1.00 38.59 98 ALA A O 1
ATOM 654 N N . PRO A 1 99 ? -45.741 22.179 13.655 1.00 43.81 99 PRO A N 1
ATOM 655 C CA . PRO A 1 99 ? -45.410 20.955 12.934 1.00 43.81 99 PRO A CA 1
ATOM 656 C C . PRO A 1 99 ? -45.243 21.281 11.447 1.00 43.81 99 PRO A C 1
ATOM 658 O O . PRO A 1 99 ? -46.151 21.831 10.828 1.00 43.81 99 PRO A O 1
ATOM 661 N N . ILE A 1 100 ? -44.077 20.983 10.875 1.00 55.56 100 ILE A N 1
ATOM 662 C CA . ILE A 1 100 ? -43.873 21.129 9.433 1.00 55.56 100 ILE A CA 1
ATOM 663 C C . ILE A 1 100 ? -44.573 19.952 8.753 1.00 55.56 100 ILE A C 1
ATOM 665 O O . ILE A 1 100 ? -44.085 18.823 8.813 1.00 55.56 100 ILE A O 1
ATOM 669 N N . ASP A 1 101 ? -45.714 20.217 8.118 1.00 50.59 101 ASP A N 1
ATOM 670 C CA . ASP A 1 101 ? -46.343 19.278 7.191 1.00 50.59 101 ASP A CA 1
ATOM 671 C C . ASP A 1 101 ? -45.341 18.947 6.081 1.00 50.59 101 ASP A C 1
ATOM 673 O O . ASP A 1 101 ? -44.856 19.846 5.398 1.00 50.59 101 ASP A O 1
ATOM 677 N N . ASN A 1 102 ? -44.990 17.664 5.937 1.00 49.84 102 ASN A N 1
ATOM 678 C CA . ASN A 1 102 ? -44.041 17.155 4.944 1.00 49.84 102 ASN A CA 1
ATOM 679 C C . ASN A 1 102 ? -44.691 17.178 3.545 1.00 49.84 102 ASN A C 1
ATOM 681 O O . ASN A 1 102 ? -45.384 16.221 3.191 1.00 49.84 102 ASN A O 1
ATOM 685 N N . PRO A 1 103 ? -44.470 18.210 2.708 1.00 52.50 103 PRO A N 1
ATOM 686 C CA . PRO A 1 103 ? -45.200 18.373 1.455 1.00 52.50 103 PRO A CA 1
ATOM 687 C C . PRO A 1 103 ? -44.579 17.557 0.309 1.00 52.50 103 PRO A C 1
ATOM 689 O O . PRO A 1 103 ? -45.068 17.603 -0.815 1.00 52.50 103 PRO A O 1
ATOM 692 N N . LEU A 1 104 ? -43.488 16.823 0.570 1.00 56.34 104 LEU A N 1
ATOM 693 C CA . LEU A 1 104 ? -42.690 16.122 -0.442 1.00 56.34 104 LEU A CA 1
ATOM 694 C C . LEU A 1 104 ? -42.664 14.595 -0.282 1.00 56.34 104 LEU A C 1
ATOM 696 O O . LEU A 1 104 ? -41.923 13.937 -1.005 1.00 56.34 104 LEU A O 1
ATOM 700 N N . ASN A 1 105 ? -43.466 14.021 0.625 1.00 47.78 105 ASN A N 1
ATOM 701 C CA . ASN A 1 105 ? -43.615 12.569 0.829 1.00 47.78 105 ASN A CA 1
ATOM 702 C C . ASN A 1 105 ? -42.283 11.787 0.784 1.00 47.78 105 ASN A C 1
ATOM 704 O O . ASN A 1 105 ? -42.170 10.726 0.167 1.00 47.78 105 ASN A O 1
ATOM 708 N N . VAL A 1 106 ? -41.245 12.355 1.402 1.00 60.00 106 VAL A N 1
ATOM 709 C CA . VAL A 1 106 ? -39.923 11.730 1.471 1.00 60.00 106 VAL A CA 1
ATOM 710 C C . VAL A 1 106 ? -40.013 10.525 2.421 1.00 60.00 106 VAL A C 1
ATOM 712 O O . VAL A 1 106 ? -40.539 10.698 3.525 1.00 60.00 106 VAL A O 1
ATOM 715 N N . PRO A 1 107 ? -39.549 9.322 2.028 1.00 53.97 107 PRO A N 1
ATOM 716 C CA . PRO A 1 107 ? -39.613 8.127 2.871 1.00 53.97 107 PRO A CA 1
ATOM 717 C C . PRO A 1 107 ? -38.950 8.347 4.237 1.00 53.97 107 PRO A C 1
ATOM 719 O O . PRO A 1 107 ? -37.892 8.970 4.310 1.00 53.97 107 PRO A O 1
ATOM 722 N N . ASP A 1 108 ? -39.559 7.826 5.307 1.00 55.44 108 ASP A N 1
ATOM 723 C CA . ASP A 1 108 ? -39.072 7.977 6.682 1.00 55.44 108 ASP A CA 1
ATOM 724 C C . ASP A 1 108 ? -37.689 7.322 6.860 1.00 55.44 108 ASP A C 1
ATOM 726 O O . ASP A 1 108 ? -37.539 6.101 6.929 1.00 55.44 108 ASP A O 1
ATOM 730 N N . VAL A 1 109 ? -36.654 8.162 6.906 1.00 55.09 109 VAL A N 1
ATOM 731 C CA . VAL A 1 109 ? -35.240 7.760 6.965 1.00 55.09 109 VAL A CA 1
ATOM 732 C C . VAL A 1 109 ? -34.835 7.311 8.380 1.00 55.09 109 VAL A C 1
ATOM 734 O O . VAL A 1 109 ? -33.731 6.806 8.574 1.00 55.09 109 VAL A O 1
ATOM 737 N N . ARG A 1 110 ? -35.722 7.427 9.381 1.00 56.41 110 ARG A N 1
ATOM 738 C CA . ARG A 1 110 ? -35.442 7.073 10.787 1.00 56.41 110 ARG A CA 1
ATOM 739 C C . ARG A 1 110 ? -35.005 5.618 10.986 1.00 56.41 110 ARG A C 1
ATOM 741 O O . ARG A 1 110 ? -34.230 5.338 11.893 1.00 56.41 110 ARG A O 1
ATOM 748 N N . GLY A 1 111 ? -35.437 4.699 10.121 1.00 56.72 111 GLY A N 1
ATOM 749 C CA . GLY A 1 111 ? -35.070 3.278 10.202 1.00 56.72 111 GLY A CA 1
ATOM 750 C C . GLY A 1 111 ? -33.689 2.918 9.638 1.00 56.72 111 GLY A C 1
ATOM 751 O O . GLY A 1 111 ? -33.212 1.811 9.875 1.00 56.72 111 GLY A O 1
ATOM 752 N N . VAL A 1 112 ? -33.045 3.821 8.890 1.00 53.34 112 VAL A N 1
ATOM 753 C CA . VAL A 1 112 ? -31.789 3.549 8.155 1.00 53.34 112 VAL A CA 1
ATOM 754 C C . VAL A 1 112 ? -30.572 4.204 8.828 1.00 53.34 112 VAL A C 1
ATOM 756 O O . VAL A 1 112 ? -29.432 3.981 8.422 1.00 53.34 112 VAL A O 1
ATOM 759 N N . LEU A 1 113 ? -30.784 4.998 9.882 1.00 48.59 113 LEU A N 1
ATOM 760 C CA . LEU A 1 113 ? -29.748 5.846 10.470 1.00 48.59 113 LEU A CA 1
ATOM 761 C C . LEU A 1 113 ? -29.159 5.270 11.771 1.00 48.59 113 LEU A C 1
ATOM 763 O O . LEU A 1 113 ? -29.853 4.584 12.522 1.00 48.59 113 LEU A O 1
ATOM 767 N N . PRO A 1 114 ? -27.874 5.550 12.071 1.00 51.81 114 PRO A N 1
ATOM 768 C CA . PRO A 1 114 ? -27.237 5.126 13.315 1.00 51.81 114 PRO A CA 1
ATOM 769 C C . PRO A 1 114 ? -28.000 5.653 14.538 1.00 51.81 114 PRO A C 1
ATOM 771 O O . PRO A 1 114 ? -28.176 6.865 14.678 1.00 51.81 114 PRO A O 1
ATOM 774 N N . LYS A 1 115 ? -28.351 4.772 15.486 1.00 51.75 115 LYS A N 1
ATOM 775 C CA . LYS A 1 115 ? -28.961 5.161 16.778 1.00 51.75 115 LYS A CA 1
ATOM 776 C C . LYS A 1 115 ? -28.045 6.035 17.648 1.00 51.75 115 LYS A C 1
ATOM 778 O O . LYS A 1 115 ? -28.491 6.601 18.635 1.00 51.75 115 LYS A O 1
ATOM 783 N N . ALA A 1 116 ? -26.776 6.191 17.265 1.00 51.16 116 ALA A N 1
ATOM 784 C CA . ALA A 1 116 ? -25.847 7.144 17.872 1.00 51.16 116 ALA A CA 1
ATOM 785 C C . ALA A 1 116 ? -26.234 8.621 17.638 1.00 51.16 116 ALA A C 1
ATOM 787 O O . ALA A 1 116 ? -25.695 9.500 18.308 1.00 51.16 116 ALA A O 1
ATOM 788 N N . VAL A 1 117 ? -27.144 8.900 16.696 1.00 51.34 117 VAL A N 1
ATOM 789 C CA . VAL A 1 117 ? -27.591 10.263 16.357 1.00 51.34 117 VAL A CA 1
ATOM 790 C C . VAL A 1 117 ? -28.970 10.590 16.949 1.00 51.34 117 VAL A C 1
ATOM 792 O O . VAL A 1 117 ? -29.438 11.716 16.839 1.00 51.34 117 VAL A O 1
ATOM 795 N N . ASP A 1 118 ? -29.599 9.641 17.642 1.00 49.66 118 ASP A N 1
ATOM 796 C CA . ASP A 1 118 ? -30.907 9.819 18.279 1.00 49.66 118 ASP A CA 1
ATOM 797 C C . ASP A 1 118 ? -30.725 10.347 19.714 1.00 49.66 118 ASP A C 1
ATOM 799 O O . ASP A 1 118 ? -31.037 9.698 20.711 1.00 49.66 118 ASP A O 1
ATOM 803 N N . ARG A 1 119 ? -30.117 11.533 19.837 1.00 51.00 119 ARG A N 1
ATOM 804 C CA . ARG A 1 119 ? -30.196 12.310 21.078 1.00 51.00 119 ARG A CA 1
ATOM 805 C C . ARG A 1 119 ? -31.445 13.171 20.963 1.00 51.00 119 ARG A C 1
ATOM 807 O O . ARG A 1 119 ? -31.491 14.036 20.088 1.00 51.00 119 ARG A O 1
ATOM 814 N N . GLU A 1 120 ? -32.438 12.917 21.814 1.00 48.56 120 GLU A N 1
ATOM 815 C CA . GLU A 1 120 ? -33.658 13.724 21.947 1.00 48.56 120 GLU A CA 1
ATOM 816 C C . GLU A 1 120 ? -33.287 15.222 21.928 1.00 48.56 120 GLU A C 1
ATOM 818 O O . GLU A 1 120 ? -32.676 15.731 22.866 1.00 48.56 120 GLU A O 1
ATOM 823 N N . GLY A 1 121 ? -33.552 15.909 20.808 1.00 55.19 121 GLY A N 1
ATOM 824 C CA . GLY A 1 121 ? -33.211 17.326 20.604 1.00 55.19 121 GLY A CA 1
ATOM 825 C C . GLY A 1 121 ? -32.262 17.645 19.440 1.00 55.19 121 GLY A C 1
ATOM 826 O O . GLY A 1 121 ? -32.049 18.821 19.145 1.00 55.19 121 GLY A O 1
ATOM 827 N N . MET A 1 122 ? -31.708 16.654 18.736 1.00 60.75 122 MET A N 1
ATOM 828 C CA . MET A 1 122 ? -30.942 16.911 17.513 1.00 60.75 122 MET A CA 1
ATOM 829 C C . MET A 1 122 ? -31.896 17.172 16.338 1.00 60.75 122 MET A C 1
ATOM 831 O O . MET A 1 122 ? -32.631 16.284 15.913 1.00 60.75 122 MET A O 1
ATOM 835 N N . GLY A 1 123 ? -31.913 18.400 15.810 1.00 80.50 123 GLY A N 1
ATOM 836 C CA . GLY A 1 123 ? -32.715 18.721 14.627 1.00 80.50 123 GLY A CA 1
ATOM 837 C C . GLY A 1 123 ? -32.331 17.828 13.442 1.00 80.50 123 GLY A C 1
ATOM 838 O O . GLY A 1 123 ? -31.147 17.565 13.229 1.00 80.50 123 GLY A O 1
ATOM 839 N N . ILE A 1 124 ? -33.319 17.397 12.649 1.00 83.00 124 ILE A N 1
ATOM 840 C CA . ILE A 1 124 ? -33.147 16.526 11.465 1.00 83.00 124 ILE A CA 1
ATOM 841 C C . ILE A 1 124 ? -32.009 17.028 10.554 1.00 83.00 124 ILE A C 1
ATOM 843 O O . ILE A 1 124 ? -31.215 16.241 10.042 1.00 83.00 124 ILE A O 1
ATOM 847 N N . SER A 1 125 ? -31.860 18.349 10.420 1.00 84.56 125 SER A N 1
ATOM 848 C CA . SER A 1 125 ? -30.776 18.984 9.661 1.00 84.56 125 SER A CA 1
ATOM 849 C C . SER A 1 125 ? -29.374 18.654 10.195 1.00 84.56 125 SER A C 1
ATOM 851 O O . SER A 1 125 ? -28.460 18.419 9.408 1.00 84.56 125 SER A O 1
ATOM 853 N N . LEU A 1 126 ? -29.188 18.600 11.518 1.00 86.12 126 LEU A N 1
ATOM 854 C CA . LEU A 1 126 ? -27.899 18.279 12.139 1.00 86.12 126 LEU A CA 1
ATOM 855 C C . LEU A 1 126 ? -27.591 16.776 12.043 1.00 86.12 126 LEU A C 1
ATOM 857 O O . LEU A 1 126 ? -26.441 16.396 11.837 1.00 86.12 126 LEU A O 1
ATOM 861 N N . GLN A 1 127 ? -28.618 15.923 12.083 1.00 78.00 127 GLN A N 1
ATOM 862 C CA . GLN A 1 127 ? -28.482 14.487 11.825 1.00 78.00 127 GLN A CA 1
ATOM 863 C C . GLN A 1 127 ? -28.047 14.198 10.379 1.00 78.00 127 GLN A C 1
ATOM 865 O O . GLN A 1 127 ? -27.142 13.390 10.159 1.00 78.00 127 GLN A O 1
ATOM 870 N N . ILE A 1 128 ? -28.632 14.890 9.395 1.00 87.56 128 ILE A N 1
ATOM 871 C CA . ILE A 1 128 ? -28.224 14.787 7.985 1.00 87.56 128 ILE A CA 1
ATOM 872 C C . ILE A 1 128 ? -26.785 15.287 7.801 1.00 87.56 128 ILE A C 1
ATOM 874 O O . ILE A 1 128 ? -26.003 14.648 7.098 1.00 87.56 128 ILE A O 1
ATOM 878 N N . LEU A 1 129 ? -26.401 16.381 8.470 1.00 89.06 129 LEU A N 1
ATOM 879 C CA . LEU A 1 129 ? -25.032 16.905 8.429 1.00 89.06 129 LEU A CA 1
ATOM 880 C C . LEU A 1 129 ? -24.007 15.876 8.937 1.00 89.06 129 LEU A C 1
ATOM 882 O O . LEU A 1 129 ? -22.994 15.627 8.276 1.00 89.06 129 LEU A O 1
ATOM 886 N N . VAL A 1 130 ? -24.276 15.246 10.084 1.00 86.12 130 VAL A N 1
ATOM 887 C CA . VAL A 1 130 ? -23.410 14.196 10.647 1.00 86.12 130 VAL A CA 1
ATOM 888 C C . VAL A 1 130 ? -23.329 12.998 9.701 1.00 86.12 130 VAL A C 1
ATOM 890 O O . VAL A 1 130 ? -22.234 12.500 9.441 1.00 86.12 130 VAL A O 1
ATOM 893 N N . LEU A 1 131 ? -24.454 12.571 9.124 1.00 84.75 131 LEU A N 1
ATOM 894 C CA . LEU A 1 131 ? -24.484 11.461 8.172 1.00 84.75 131 LEU A CA 1
ATOM 895 C C . LEU A 1 131 ? -23.622 11.735 6.933 1.00 84.75 131 LEU A C 1
ATOM 897 O O . LEU A 1 131 ? -22.826 10.881 6.547 1.00 84.75 131 LEU A O 1
ATOM 901 N N . MET A 1 132 ? -23.748 12.920 6.332 1.00 85.69 132 MET A N 1
ATOM 902 C CA . MET A 1 132 ? -22.968 13.309 5.148 1.00 85.69 132 MET A CA 1
ATOM 903 C C . MET A 1 132 ? -21.473 13.396 5.456 1.00 85.69 132 MET A C 1
ATOM 905 O O . MET A 1 132 ? -20.638 12.987 4.645 1.00 85.69 132 MET A O 1
ATOM 909 N N . THR A 1 133 ? -21.137 13.869 6.657 1.00 90.62 133 THR A N 1
ATOM 910 C CA . THR A 1 133 ? -19.753 13.923 7.135 1.00 90.62 133 THR A CA 1
ATOM 911 C C . THR A 1 133 ? -19.165 12.518 7.248 1.00 90.62 133 THR A C 1
ATOM 913 O O . THR A 1 133 ? -18.096 12.249 6.699 1.00 90.62 133 THR A O 1
ATOM 916 N N . VAL A 1 134 ? -19.881 11.593 7.897 1.00 85.88 134 VAL A N 1
ATOM 917 C CA . VAL A 1 134 ? -19.442 10.197 8.026 1.00 85.88 134 VAL A CA 1
ATOM 918 C C . VAL A 1 134 ? -19.316 9.545 6.651 1.00 85.88 134 VAL A C 1
ATOM 920 O O . VAL A 1 134 ? -18.284 8.944 6.365 1.00 85.88 134 VAL A O 1
ATOM 923 N N . LEU A 1 135 ? -20.309 9.715 5.773 1.00 86.19 135 LEU A N 1
ATOM 924 C CA . LEU A 1 135 ? -20.324 9.111 4.439 1.00 86.19 135 LEU A CA 1
ATOM 925 C C . LEU A 1 135 ? -19.127 9.547 3.580 1.00 86.19 135 LEU A C 1
ATOM 927 O O . LEU A 1 135 ? -18.554 8.730 2.863 1.00 86.19 135 LEU A O 1
ATOM 931 N N . THR A 1 136 ? -18.709 10.808 3.706 1.00 90.12 136 THR A N 1
ATOM 932 C CA . THR A 1 136 ? -17.534 11.348 3.003 1.00 90.12 136 THR A CA 1
ATOM 933 C C . THR A 1 136 ? -16.219 10.771 3.544 1.00 90.12 136 THR A C 1
ATOM 935 O O . THR A 1 136 ? -15.259 10.603 2.793 1.00 90.12 136 THR A O 1
ATOM 938 N N . LEU A 1 137 ? -16.162 10.422 4.834 1.00 87.69 137 LEU A N 1
ATOM 939 C CA . LEU A 1 137 ? -14.954 9.900 5.483 1.00 87.69 137 LEU A CA 1
ATOM 940 C C . LEU A 1 137 ? -14.730 8.397 5.241 1.00 87.69 137 LEU A C 1
ATOM 942 O O . LEU A 1 137 ? -13.583 7.946 5.199 1.00 87.69 137 LEU A O 1
ATOM 946 N N . VAL A 1 138 ? -15.808 7.625 5.049 1.00 88.00 138 VAL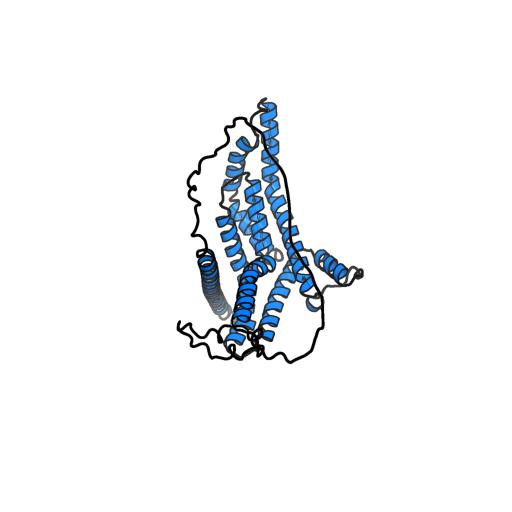 A N 1
ATOM 947 C CA . VAL A 1 138 ? -15.769 6.168 4.811 1.00 88.00 138 VAL A CA 1
ATOM 948 C C . VAL A 1 138 ? -14.761 5.735 3.735 1.00 88.00 138 VAL A C 1
ATOM 950 O O . VAL A 1 138 ? -13.942 4.864 4.040 1.00 88.00 138 VAL A O 1
ATOM 953 N N . PRO A 1 139 ? -14.756 6.286 2.501 1.00 86.88 139 PRO A N 1
ATOM 954 C CA . PRO A 1 139 ? -13.836 5.820 1.460 1.00 86.88 139 PRO A CA 1
ATOM 955 C C . PRO A 1 139 ? -12.368 6.025 1.849 1.00 86.88 139 PRO A C 1
ATOM 957 O O . PRO A 1 139 ? -11.532 5.168 1.576 1.00 86.88 139 PRO A O 1
ATOM 960 N N . SER A 1 140 ? -12.067 7.123 2.544 1.00 89.38 140 SER A N 1
ATOM 961 C CA . SER A 1 140 ? -10.717 7.441 3.009 1.00 89.38 140 SER A CA 1
ATOM 962 C C . SER A 1 140 ? -10.239 6.452 4.078 1.00 89.38 140 SER A C 1
ATOM 964 O O . SER A 1 140 ? -9.142 5.899 3.976 1.00 89.38 140 SER A O 1
ATOM 966 N N . ILE A 1 141 ? -11.096 6.142 5.060 1.00 87.88 141 ILE A N 1
ATOM 967 C CA . ILE A 1 141 ? -10.793 5.145 6.098 1.00 87.88 141 ILE A CA 1
ATOM 968 C C . ILE A 1 141 ? -10.581 3.767 5.470 1.00 87.88 141 ILE A C 1
ATOM 970 O O . ILE A 1 141 ? -9.617 3.084 5.815 1.00 87.88 141 ILE A O 1
ATOM 974 N N . LEU A 1 142 ? -11.446 3.350 4.541 1.00 87.00 142 LEU A N 1
ATOM 975 C CA . LEU A 1 142 ? -11.305 2.054 3.872 1.00 87.00 142 LEU A CA 1
ATOM 976 C C . LEU A 1 142 ? -9.988 1.952 3.103 1.00 87.00 142 LEU A C 1
ATOM 978 O O . LEU A 1 142 ? -9.333 0.918 3.143 1.00 87.00 142 LEU A O 1
ATOM 982 N N . ILE A 1 143 ? -9.562 3.022 2.441 1.00 89.31 143 ILE A N 1
ATOM 983 C CA . ILE A 1 143 ? -8.285 3.056 1.724 1.00 89.31 143 ILE A CA 1
ATOM 984 C C . ILE A 1 143 ? -7.092 2.911 2.683 1.00 89.31 143 ILE A C 1
ATOM 986 O O . ILE A 1 143 ? -6.153 2.179 2.375 1.00 89.31 143 ILE A O 1
ATOM 990 N N . MET A 1 144 ? -7.138 3.565 3.847 1.00 88.94 144 MET A N 1
ATOM 991 C CA . MET A 1 144 ? -6.033 3.583 4.816 1.00 88.94 144 MET A CA 1
ATOM 992 C C . MET A 1 144 ? -5.961 2.357 5.730 1.00 88.94 144 MET A C 1
ATOM 994 O O . MET A 1 144 ? -4.886 2.006 6.199 1.00 88.94 144 MET A O 1
ATOM 998 N N . THR A 1 145 ? -7.089 1.705 6.000 1.00 89.81 145 THR A N 1
ATOM 999 C CA . THR A 1 145 ? -7.166 0.546 6.912 1.00 89.81 145 THR A CA 1
ATOM 1000 C C . THR A 1 145 ? -7.083 -0.797 6.186 1.00 89.81 145 THR A C 1
ATOM 1002 O O . THR A 1 145 ? -7.263 -1.852 6.793 1.00 89.81 145 THR A O 1
ATOM 1005 N N . THR A 1 146 ? -6.821 -0.778 4.877 1.00 93.88 146 THR A N 1
ATOM 1006 C CA . THR A 1 146 ? -6.750 -1.976 4.036 1.00 93.88 146 THR A CA 1
ATOM 1007 C C . THR A 1 146 ? -5.432 -2.059 3.267 1.00 93.88 146 THR A C 1
ATOM 1009 O O . THR A 1 146 ? -4.614 -1.145 3.289 1.00 93.88 146 THR A O 1
ATOM 1012 N N . CYS A 1 147 ? -5.226 -3.158 2.536 1.00 93.38 147 CYS A N 1
ATOM 1013 C CA . CYS A 1 147 ? -4.055 -3.365 1.677 1.00 93.38 147 CYS A CA 1
ATOM 1014 C C . CYS A 1 147 ? -4.020 -2.478 0.420 1.00 93.38 147 CYS A C 1
ATOM 1016 O O . CYS A 1 147 ? -3.074 -2.553 -0.368 1.00 93.38 147 CYS A O 1
ATOM 1018 N N . PHE A 1 148 ? -5.048 -1.657 0.197 1.00 95.62 148 PHE A N 1
ATOM 1019 C CA . PHE A 1 148 ? -5.174 -0.830 -0.996 1.00 95.62 148 PHE A CA 1
ATOM 1020 C C . PHE A 1 148 ? -3.979 0.110 -1.197 1.00 95.62 148 PHE A C 1
ATOM 1022 O O . PHE A 1 148 ? -3.463 0.200 -2.312 1.00 95.62 148 PHE A O 1
ATOM 1029 N N . ALA A 1 149 ? -3.504 0.766 -0.132 1.00 93.81 149 ALA A N 1
ATOM 1030 C CA . ALA A 1 149 ? -2.404 1.726 -0.218 1.00 93.81 149 ALA A CA 1
ATOM 1031 C C . ALA A 1 149 ? -1.133 1.099 -0.819 1.00 93.81 149 ALA A C 1
ATOM 1033 O O . ALA A 1 149 ? -0.567 1.640 -1.772 1.00 93.81 149 ALA A O 1
ATOM 1034 N N . ARG A 1 150 ? -0.729 -0.083 -0.332 1.00 95.25 150 ARG A N 1
ATOM 1035 C CA . ARG A 1 150 ? 0.461 -0.791 -0.825 1.00 95.25 150 ARG A CA 1
ATOM 1036 C C . ARG A 1 150 ? 0.332 -1.156 -2.302 1.00 95.25 150 ARG A C 1
ATOM 1038 O O . ARG A 1 150 ? 1.255 -0.918 -3.077 1.00 95.25 150 ARG A O 1
ATOM 1045 N N . ILE A 1 151 ? -0.822 -1.689 -2.703 1.00 96.31 151 ILE A N 1
ATOM 1046 C CA . ILE A 1 151 ? -1.083 -2.101 -4.090 1.00 96.31 151 ILE A CA 1
ATOM 1047 C C . ILE A 1 151 ? -1.050 -0.892 -5.028 1.00 96.31 151 ILE A C 1
ATOM 1049 O O . ILE A 1 151 ? -0.369 -0.924 -6.054 1.00 96.31 151 ILE A O 1
ATOM 1053 N N . LEU A 1 152 ? -1.750 0.186 -4.665 1.00 95.81 152 LEU A N 1
ATOM 1054 C CA . LEU A 1 152 ? -1.830 1.393 -5.481 1.00 95.81 152 LEU A CA 1
ATOM 1055 C C . LEU A 1 152 ? -0.446 2.016 -5.696 1.00 95.81 152 LEU A C 1
ATOM 1057 O O . LEU A 1 152 ? -0.100 2.359 -6.825 1.00 95.81 152 LEU A O 1
ATOM 1061 N N . ILE A 1 153 ? 0.353 2.134 -4.632 1.00 95.38 153 ILE A N 1
ATOM 1062 C CA . ILE A 1 153 ? 1.685 2.747 -4.696 1.00 95.38 153 ILE A CA 1
ATOM 1063 C C . ILE A 1 153 ? 2.625 1.921 -5.569 1.00 95.38 153 ILE A C 1
ATOM 1065 O O . ILE A 1 153 ? 3.292 2.482 -6.435 1.00 95.38 153 ILE A O 1
ATOM 1069 N N . VAL A 1 154 ? 2.653 0.597 -5.407 1.00 96.31 154 VAL A N 1
ATOM 1070 C CA . VAL A 1 154 ? 3.513 -0.271 -6.226 1.00 96.31 154 VAL A CA 1
ATOM 1071 C C . VAL A 1 154 ? 3.148 -0.173 -7.710 1.00 96.31 154 VAL A C 1
ATOM 1073 O O . VAL A 1 154 ? 4.035 -0.017 -8.550 1.00 96.31 154 VAL A O 1
ATOM 1076 N N . LEU A 1 155 ? 1.855 -0.199 -8.050 1.00 95.38 155 LEU A N 1
ATOM 1077 C CA . LEU A 1 155 ? 1.403 -0.055 -9.438 1.00 95.38 155 LEU A CA 1
ATOM 1078 C C . LEU A 1 155 ? 1.687 1.347 -10.004 1.00 95.38 155 LEU A C 1
ATOM 1080 O O . LEU A 1 155 ? 2.049 1.483 -11.175 1.00 95.38 155 LEU A O 1
ATOM 1084 N N . ALA A 1 156 ? 1.563 2.395 -9.186 1.00 94.06 156 ALA A N 1
ATOM 1085 C CA . ALA A 1 156 ? 1.898 3.759 -9.585 1.00 94.06 156 ALA A CA 1
ATOM 1086 C C . ALA A 1 156 ? 3.405 3.928 -9.844 1.00 94.06 156 ALA A C 1
ATOM 1088 O O . ALA A 1 156 ? 3.788 4.541 -10.844 1.00 94.06 156 ALA A O 1
ATOM 1089 N N . LEU A 1 157 ? 4.255 3.344 -8.993 1.00 93.88 157 LEU A N 1
ATOM 1090 C CA . LEU A 1 157 ? 5.709 3.336 -9.169 1.00 93.88 157 LEU A CA 1
ATOM 1091 C C . LEU A 1 157 ? 6.127 2.528 -10.403 1.00 93.88 157 LEU A C 1
ATOM 1093 O O . LEU A 1 157 ? 7.016 2.963 -11.130 1.00 93.88 157 LEU A O 1
ATOM 1097 N N . LEU A 1 158 ? 5.451 1.414 -10.700 1.00 94.12 158 LEU A N 1
ATOM 1098 C CA . LEU A 1 158 ? 5.664 0.662 -11.939 1.00 94.12 158 LEU A CA 1
ATOM 1099 C C . LEU A 1 158 ? 5.382 1.520 -13.183 1.00 94.12 158 LEU A C 1
ATOM 1101 O O . LEU A 1 158 ? 6.196 1.538 -14.106 1.00 94.12 158 LEU A O 1
ATOM 1105 N N . ARG A 1 159 ? 4.263 2.259 -13.210 1.00 92.56 159 ARG A N 1
ATOM 1106 C CA . ARG A 1 159 ? 3.945 3.166 -14.329 1.00 92.56 159 ARG A CA 1
ATOM 1107 C C . ARG A 1 159 ? 5.058 4.197 -14.539 1.00 92.56 159 ARG A C 1
ATOM 1109 O O . ARG A 1 159 ? 5.477 4.428 -15.671 1.00 92.56 159 ARG A O 1
ATOM 1116 N N . GLN A 1 160 ? 5.569 4.769 -13.449 1.00 91.75 160 GLN A N 1
ATOM 1117 C CA . GLN A 1 160 ? 6.687 5.709 -13.506 1.00 91.75 160 GLN A CA 1
ATOM 1118 C C . GLN A 1 160 ? 7.978 5.045 -14.014 1.00 91.75 160 GLN A C 1
ATOM 1120 O O . GLN A 1 160 ? 8.697 5.639 -14.816 1.00 91.75 160 GLN A O 1
ATOM 1125 N N . ALA A 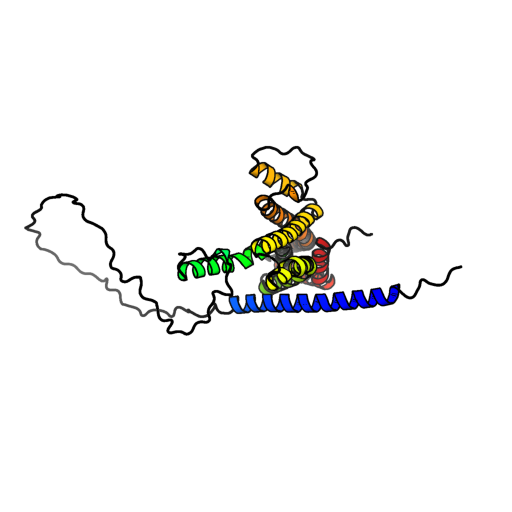1 161 ? 8.252 3.805 -13.598 1.00 91.38 161 ALA A N 1
ATOM 1126 C CA . ALA A 1 161 ? 9.440 3.048 -13.996 1.00 91.38 161 ALA A CA 1
ATOM 1127 C C . ALA A 1 161 ? 9.487 2.750 -15.504 1.00 91.38 161 ALA A C 1
ATOM 1129 O O . ALA A 1 161 ? 10.550 2.830 -16.128 1.00 91.38 161 ALA A O 1
ATOM 1130 N N . LEU A 1 162 ? 8.323 2.478 -16.105 1.00 91.25 162 LEU A N 1
ATOM 1131 C CA . LEU A 1 162 ? 8.167 2.304 -17.553 1.00 91.25 162 LEU A CA 1
ATOM 1132 C C . LEU A 1 162 ? 8.350 3.615 -18.341 1.00 91.25 162 LEU A C 1
ATOM 1134 O O . LEU A 1 162 ? 8.402 3.576 -19.567 1.00 91.25 162 LEU A O 1
ATOM 1138 N N . SER A 1 163 ? 8.453 4.765 -17.660 1.00 87.44 163 SER A N 1
ATOM 1139 C CA . SER A 1 163 ? 8.616 6.100 -18.258 1.00 87.44 163 SER A CA 1
ATOM 1140 C C . SER A 1 163 ? 7.506 6.468 -19.252 1.00 87.44 163 SER A C 1
ATOM 1142 O O . SER A 1 163 ? 7.734 7.192 -20.218 1.00 87.44 163 SER A O 1
ATOM 1144 N N . THR A 1 164 ? 6.287 5.978 -19.012 1.00 83.94 164 THR A N 1
ATOM 1145 C CA . THR A 1 164 ? 5.122 6.186 -19.881 1.00 83.94 164 THR A CA 1
ATOM 1146 C C . THR A 1 164 ? 4.177 7.239 -19.277 1.00 83.94 164 THR A C 1
ATOM 1148 O O . THR A 1 164 ? 3.609 7.022 -18.205 1.00 83.94 164 THR A O 1
ATOM 1151 N N . PRO A 1 165 ? 3.973 8.402 -19.929 1.00 74.50 165 PRO A N 1
ATOM 1152 C CA . PRO A 1 165 ? 3.229 9.512 -19.323 1.00 74.50 165 PRO A CA 1
ATOM 1153 C C . PRO A 1 165 ? 1.712 9.268 -19.204 1.00 74.50 165 PRO A C 1
ATOM 1155 O O . PRO A 1 165 ? 1.099 9.733 -18.241 1.00 74.50 165 PRO A O 1
ATOM 1158 N N . GLN A 1 166 ? 1.098 8.509 -20.124 1.00 80.94 166 GLN A N 1
ATOM 1159 C CA . GLN A 1 166 ? -0.363 8.294 -20.156 1.00 80.94 166 GLN A CA 1
ATOM 1160 C C . GLN A 1 166 ? -0.836 6.835 -20.053 1.00 80.94 166 GLN A C 1
ATOM 1162 O O . GLN A 1 166 ? -2.017 6.610 -19.791 1.00 80.94 166 GLN A O 1
ATOM 1167 N N . LEU A 1 167 ? 0.035 5.844 -20.247 1.00 85.56 167 LEU A N 1
ATOM 1168 C CA . LEU A 1 167 ? -0.362 4.434 -20.309 1.00 85.56 167 LEU A CA 1
ATOM 1169 C C . LEU A 1 167 ? 0.305 3.641 -19.178 1.00 85.56 167 LEU A C 1
ATOM 1171 O O . LEU A 1 167 ? 1.515 3.738 -19.047 1.00 85.56 167 LEU A O 1
ATOM 1175 N N . PRO A 1 168 ? -0.425 2.837 -18.385 1.00 85.56 168 PRO A N 1
ATOM 1176 C CA . PRO A 1 168 ? -1.883 2.716 -18.328 1.00 85.56 168 PRO A CA 1
ATOM 1177 C C . PRO A 1 168 ? -2.552 3.944 -17.680 1.00 85.56 168 PRO A C 1
ATOM 1179 O O . PRO A 1 168 ? -1.928 4.604 -16.843 1.00 85.56 168 PRO A O 1
ATOM 1182 N N . PRO A 1 169 ? -3.836 4.220 -17.987 1.00 92.12 169 PRO A N 1
ATOM 1183 C CA . PRO A 1 169 ? -4.588 5.284 -17.329 1.00 92.12 169 PRO A CA 1
ATOM 1184 C C . PRO A 1 169 ? -4.666 5.081 -15.811 1.00 92.12 169 PRO A C 1
ATOM 1186 O O . PRO A 1 169 ? -4.882 3.963 -15.337 1.00 92.12 169 PRO A O 1
ATOM 1189 N N . SER A 1 170 ? -4.596 6.171 -15.042 1.00 90.69 170 SER A N 1
ATOM 1190 C CA . SER A 1 170 ? -4.678 6.151 -13.570 1.00 90.69 170 SER A CA 1
ATOM 1191 C C . SER A 1 170 ? -5.936 5.440 -13.060 1.00 90.69 170 SER A C 1
ATOM 1193 O O . SER A 1 170 ? -5.894 4.760 -12.042 1.00 90.69 170 SER A O 1
ATOM 1195 N N . GLN A 1 171 ? -7.039 5.553 -13.806 1.00 93.25 171 GLN A N 1
ATOM 1196 C CA . GLN A 1 171 ? -8.313 4.899 -13.500 1.00 93.25 171 GLN A CA 1
ATOM 1197 C C . GLN A 1 171 ? -8.232 3.372 -13.595 1.00 93.25 171 GLN A C 1
ATOM 1199 O O . GLN A 1 171 ? -8.834 2.669 -12.789 1.00 93.25 171 GLN A O 1
ATOM 1204 N N . VAL A 1 172 ? -7.451 2.845 -14.543 1.00 94.44 172 VAL A N 1
ATOM 1205 C CA . VAL A 1 172 ? -7.247 1.396 -14.686 1.00 94.44 172 VAL A CA 1
ATOM 1206 C C . VAL A 1 172 ? -6.399 0.871 -13.531 1.00 94.44 172 VAL A C 1
ATOM 1208 O O . VAL A 1 172 ? -6.734 -0.156 -12.950 1.00 94.44 172 VAL A O 1
ATOM 1211 N N . ILE A 1 173 ? -5.345 1.601 -13.151 1.00 94.06 173 ILE A N 1
ATOM 1212 C CA . ILE A 1 173 ? -4.510 1.260 -11.989 1.00 94.06 173 ILE A CA 1
ATOM 1213 C C . ILE A 1 173 ? -5.338 1.283 -10.702 1.00 94.06 173 ILE A C 1
ATOM 1215 O O . ILE A 1 173 ? -5.261 0.351 -9.905 1.00 94.06 173 ILE A O 1
ATOM 1219 N N . LEU A 1 174 ? -6.164 2.316 -10.526 1.00 94.31 174 LEU A N 1
ATOM 1220 C CA . LEU A 1 174 ? -7.071 2.447 -9.391 1.00 94.31 174 LEU A CA 1
ATOM 1221 C C . LEU A 1 174 ? -8.077 1.290 -9.331 1.00 94.31 174 LEU A C 1
ATOM 1223 O O . LEU A 1 174 ? -8.248 0.676 -8.280 1.00 94.31 174 LEU A O 1
ATOM 1227 N N . GLY A 1 175 ? -8.713 0.965 -10.460 1.00 94.69 175 GLY A N 1
ATOM 1228 C CA . GLY A 1 175 ? -9.657 -0.146 -10.559 1.00 94.69 175 GLY A CA 1
ATOM 1229 C C . GLY A 1 175 ? -9.000 -1.493 -10.257 1.00 94.69 175 GLY A C 1
ATOM 1230 O O . GLY A 1 175 ? -9.534 -2.270 -9.467 1.00 94.69 175 GLY A O 1
ATOM 1231 N N . LEU A 1 176 ? -7.812 -1.747 -10.817 1.00 95.06 176 LEU A N 1
ATOM 1232 C CA . LEU A 1 176 ? -7.036 -2.955 -10.537 1.00 95.06 176 LEU A CA 1
ATOM 1233 C C . LEU A 1 176 ? -6.682 -3.054 -9.049 1.00 95.06 176 LEU A C 1
ATOM 1235 O O . LEU A 1 176 ? -6.867 -4.113 -8.453 1.00 95.06 176 LEU A O 1
ATOM 1239 N N . ALA A 1 177 ? -6.229 -1.954 -8.441 1.00 95.50 177 ALA A N 1
ATOM 1240 C CA . ALA A 1 177 ? -5.917 -1.912 -7.018 1.00 95.50 177 ALA A CA 1
ATOM 1241 C C . ALA A 1 177 ? -7.143 -2.258 -6.164 1.00 95.50 177 ALA A C 1
ATOM 1243 O O . ALA A 1 177 ? -7.050 -3.104 -5.281 1.00 95.50 177 ALA A O 1
ATOM 1244 N N . LEU A 1 178 ? -8.306 -1.682 -6.477 1.00 94.44 178 LEU A N 1
ATOM 1245 C CA . LEU A 1 178 ? -9.549 -1.923 -5.746 1.00 94.44 178 LEU A CA 1
ATOM 1246 C C . LEU A 1 178 ? -10.006 -3.388 -5.865 1.00 94.44 178 LEU A C 1
ATOM 1248 O O . LEU A 1 178 ? -10.300 -4.024 -4.851 1.00 94.44 178 LEU A O 1
ATOM 1252 N N . PHE A 1 179 ? -10.010 -3.967 -7.070 1.00 94.69 179 PHE A N 1
ATOM 1253 C CA . PHE A 1 179 ? -10.371 -5.380 -7.253 1.00 94.69 179 PHE A CA 1
ATOM 1254 C C . PHE A 1 179 ? -9.405 -6.334 -6.545 1.00 94.69 179 PHE A C 1
ATOM 1256 O O . PHE A 1 179 ? -9.844 -7.307 -5.930 1.00 94.69 179 PHE A O 1
ATOM 1263 N N . MET A 1 180 ? -8.106 -6.039 -6.578 1.00 94.38 180 MET A N 1
ATOM 1264 C CA . MET A 1 180 ? -7.094 -6.806 -5.853 1.00 94.38 180 MET A CA 1
ATOM 1265 C C . MET A 1 180 ? -7.301 -6.714 -4.341 1.00 94.38 180 MET A C 1
ATOM 1267 O O . MET A 1 180 ? -7.285 -7.738 -3.659 1.00 94.38 180 MET A O 1
ATOM 1271 N N . THR A 1 181 ? -7.575 -5.516 -3.817 1.00 94.38 181 THR A N 1
ATOM 1272 C CA . THR A 1 181 ? -7.908 -5.320 -2.402 1.00 94.38 181 THR A CA 1
ATOM 1273 C C . THR A 1 181 ? -9.105 -6.162 -1.995 1.00 94.38 181 THR A C 1
ATOM 1275 O O . THR A 1 181 ? -9.037 -6.840 -0.977 1.00 94.38 181 THR A O 1
ATOM 1278 N N . LEU A 1 182 ? -10.181 -6.173 -2.784 1.00 92.38 182 LEU A N 1
ATOM 1279 C CA . LEU A 1 182 ? -11.372 -6.973 -2.487 1.00 92.38 182 LEU A CA 1
ATOM 1280 C C . LEU A 1 182 ? -11.083 -8.477 -2.461 1.00 92.38 182 LEU A C 1
ATOM 1282 O O . LEU A 1 182 ? -11.637 -9.190 -1.626 1.00 92.38 182 LEU A O 1
ATOM 1286 N N . LEU A 1 183 ? -10.219 -8.958 -3.357 1.00 92.00 183 LEU A N 1
ATOM 1287 C CA . LEU A 1 183 ? -9.824 -10.363 -3.409 1.00 92.00 183 LEU A CA 1
ATOM 1288 C C . LEU A 1 183 ? -8.996 -10.747 -2.175 1.00 92.00 183 LEU A C 1
ATOM 1290 O O . LEU A 1 183 ? -9.318 -11.730 -1.510 1.00 92.00 183 LEU A O 1
ATOM 1294 N N . ILE A 1 184 ? -7.998 -9.932 -1.824 1.00 91.69 184 ILE A N 1
ATOM 1295 C CA . ILE A 1 184 ? -7.116 -10.152 -0.666 1.00 91.69 184 ILE A CA 1
ATOM 1296 C C . ILE A 1 184 ? -7.888 -10.005 0.654 1.00 91.69 184 ILE A C 1
ATOM 1298 O O . ILE A 1 184 ? -7.677 -10.765 1.596 1.00 91.69 184 ILE A O 1
ATOM 1302 N N . MET A 1 185 ? -8.828 -9.060 0.726 1.00 91.88 185 MET A N 1
ATOM 1303 C CA . MET A 1 185 ? -9.662 -8.821 1.909 1.00 91.88 185 MET A CA 1
ATOM 1304 C C . MET A 1 185 ? -10.876 -9.740 2.019 1.00 91.88 185 MET A C 1
ATOM 1306 O O . MET A 1 185 ? -11.551 -9.729 3.051 1.00 91.88 185 MET A O 1
ATOM 1310 N N . GLY A 1 186 ? -11.150 -10.564 1.006 1.00 91.56 186 GLY A N 1
ATOM 1311 C CA . GLY A 1 186 ? -12.238 -11.541 1.002 1.00 91.56 186 GLY A CA 1
ATOM 1312 C C . GLY A 1 186 ? -12.406 -12.328 2.316 1.00 91.56 186 GLY A C 1
ATOM 1313 O O . GLY A 1 186 ? -13.519 -12.344 2.853 1.00 91.56 186 GLY A O 1
ATOM 1314 N N . PRO A 1 187 ? -11.354 -12.952 2.893 1.00 91.00 187 PRO A N 1
ATOM 1315 C CA . PRO A 1 187 ? -11.474 -13.687 4.154 1.00 91.00 187 PRO A CA 1
ATOM 1316 C C . PRO A 1 187 ? -11.823 -12.799 5.358 1.00 91.00 187 PRO A C 1
ATOM 1318 O O . PRO A 1 187 ? -12.660 -13.200 6.172 1.00 91.00 187 PRO A O 1
ATOM 1321 N N . THR A 1 188 ? -11.236 -11.604 5.472 1.00 90.81 188 THR A N 1
ATO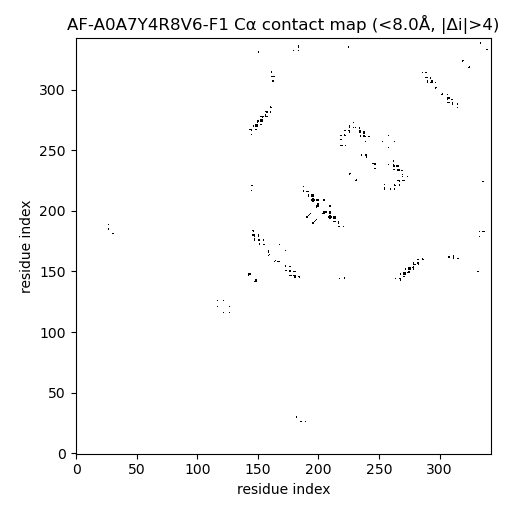M 1322 C CA . THR A 1 188 ? -11.490 -10.660 6.577 1.00 90.81 188 THR A CA 1
ATOM 1323 C C . THR A 1 188 ? -12.910 -10.105 6.504 1.00 90.81 188 THR A C 1
ATOM 1325 O O . THR A 1 188 ? -13.667 -10.205 7.468 1.00 90.81 188 THR A O 1
ATOM 1328 N N . LEU A 1 189 ? -13.321 -9.621 5.327 1.00 91.00 189 LEU A N 1
ATOM 1329 C CA . LEU A 1 189 ? -14.681 -9.132 5.083 1.00 91.00 189 LEU A CA 1
ATOM 1330 C C . LEU A 1 189 ? -15.722 -10.239 5.287 1.00 91.00 189 LEU A C 1
ATOM 1332 O O . LEU A 1 189 ? -16.801 -9.993 5.823 1.00 91.00 189 LEU A O 1
ATOM 1336 N N . GLY A 1 190 ? -15.388 -11.479 4.919 1.00 92.81 190 GLY A N 1
ATOM 1337 C CA . GLY A 1 190 ? -16.232 -12.642 5.169 1.00 92.81 190 GLY A CA 1
ATOM 1338 C C . GLY A 1 190 ? -16.451 -12.928 6.659 1.00 92.81 190 GLY A C 1
ATOM 1339 O O . GLY A 1 190 ? -17.570 -13.275 7.041 1.00 92.81 190 GLY A O 1
ATOM 1340 N N . ARG A 1 191 ? -15.420 -12.774 7.504 1.00 92.25 191 ARG A N 1
ATOM 1341 C CA . ARG A 1 191 ? -15.538 -12.915 8.970 1.00 92.25 191 ARG A CA 1
ATOM 1342 C C . ARG A 1 191 ? -16.388 -11.801 9.568 1.00 92.25 191 ARG A C 1
ATOM 1344 O O . ARG A 1 191 ? -17.354 -12.103 10.258 1.00 92.25 191 ARG A O 1
ATOM 1351 N N . ILE A 1 192 ? -16.115 -10.548 9.202 1.00 92.31 192 ILE A N 1
ATOM 1352 C CA . ILE A 1 192 ? -16.905 -9.385 9.638 1.00 92.31 192 ILE A CA 1
ATOM 1353 C C . ILE A 1 192 ? -18.381 -9.561 9.257 1.00 92.31 192 ILE A C 1
ATOM 1355 O O . ILE A 1 192 ? -19.270 -9.339 10.076 1.00 92.31 192 ILE A O 1
ATOM 1359 N N . ASN A 1 193 ? -18.664 -10.028 8.037 1.00 93.31 193 ASN A N 1
ATOM 1360 C CA . ASN A 1 193 ? -20.035 -10.268 7.604 1.00 93.31 193 ASN A CA 1
ATOM 1361 C C . ASN A 1 193 ? -20.741 -11.330 8.468 1.00 93.31 193 ASN A C 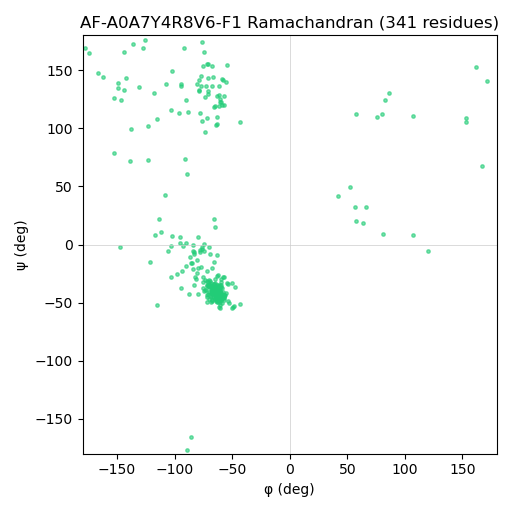1
ATOM 1363 O O . ASN A 1 193 ? -21.877 -11.122 8.881 1.00 93.31 193 ASN A O 1
ATOM 1367 N N . ARG A 1 194 ? -20.083 -12.458 8.762 1.00 93.81 194 ARG A N 1
ATOM 1368 C CA . ARG A 1 194 ? -20.685 -13.551 9.545 1.00 93.81 194 ARG A CA 1
ATOM 1369 C C . ARG A 1 194 ? -20.827 -13.231 11.032 1.00 93.81 194 ARG A C 1
ATOM 1371 O O . ARG A 1 194 ? -21.821 -13.629 11.626 1.00 93.81 194 ARG A O 1
ATOM 1378 N N . GLU A 1 195 ? -19.841 -12.561 11.618 1.00 92.00 195 GLU A N 1
ATOM 1379 C CA . GLU A 1 195 ? -19.728 -12.393 13.073 1.00 92.00 195 GLU A CA 1
ATOM 1380 C C . GLU A 1 195 ? -20.273 -11.049 13.575 1.00 92.00 195 GLU A C 1
ATOM 1382 O O . GLU A 1 195 ? -20.705 -10.972 14.720 1.00 92.00 195 GLU A O 1
ATOM 1387 N N . ALA A 1 196 ? -20.302 -10.008 12.735 1.00 90.81 196 ALA A N 1
ATOM 1388 C CA . ALA A 1 196 ? -20.814 -8.686 13.105 1.00 90.81 196 ALA A CA 1
ATOM 1389 C C . ALA A 1 196 ? -22.064 -8.291 12.304 1.00 90.81 196 ALA A C 1
ATOM 1391 O O . ALA A 1 196 ? -23.090 -7.949 12.890 1.00 90.81 196 ALA A O 1
ATOM 1392 N N . LEU A 1 197 ? -22.017 -8.369 10.967 1.00 89.75 197 LEU A N 1
ATOM 1393 C CA . LEU A 1 197 ? -23.095 -7.831 10.126 1.00 89.75 197 LEU A CA 1
ATOM 1394 C C . LEU A 1 197 ? -24.377 -8.674 10.188 1.00 89.75 197 LEU A C 1
ATOM 1396 O O . LEU A 1 197 ? -25.453 -8.129 10.407 1.00 89.75 197 LEU A O 1
ATOM 1400 N N . GLN A 1 198 ? -24.281 -9.996 10.020 1.00 91.81 198 GLN A N 1
ATOM 1401 C CA . GLN A 1 198 ? -25.443 -10.893 10.060 1.00 91.81 198 GLN A CA 1
ATOM 1402 C C . GLN A 1 198 ? -26.160 -10.868 11.426 1.00 91.81 198 GLN A C 1
ATOM 1404 O O . GLN A 1 198 ? -27.380 -10.703 11.440 1.00 91.81 198 GLN A O 1
ATOM 1409 N N . PRO A 1 199 ? -25.465 -10.956 12.582 1.00 90.94 199 PRO A N 1
ATOM 1410 C CA . PRO A 1 199 ? -26.120 -10.854 13.887 1.00 90.94 199 PRO A CA 1
ATOM 1411 C C . PRO A 1 199 ? -26.772 -9.492 14.136 1.00 90.94 199 PRO A C 1
ATOM 1413 O O . PRO A 1 199 ? -27.852 -9.444 14.720 1.00 90.94 199 PRO A O 1
ATOM 1416 N N . TYR A 1 200 ? -26.161 -8.401 13.663 1.00 87.88 200 TYR A N 1
ATOM 1417 C CA . TYR A 1 200 ? -26.742 -7.061 13.755 1.00 87.88 200 TYR A CA 1
ATOM 1418 C C . TYR A 1 200 ? -28.030 -6.928 12.931 1.00 87.88 200 TYR A C 1
ATOM 1420 O O . TYR A 1 200 ? -29.044 -6.457 13.443 1.00 87.88 200 TYR A O 1
ATOM 1428 N N . LEU A 1 201 ? -28.020 -7.397 11.678 1.00 89.88 201 LEU A N 1
ATOM 1429 C CA . LEU A 1 201 ? -29.200 -7.375 10.803 1.00 89.88 201 LEU A CA 1
ATOM 1430 C C . LEU A 1 201 ? -30.343 -8.239 11.349 1.00 89.88 201 LEU A C 1
ATOM 1432 O O . LEU A 1 201 ? -31.506 -7.865 11.230 1.00 89.88 201 LEU A O 1
ATOM 1436 N N . ASN A 1 202 ? -30.007 -9.355 11.997 1.00 92.81 202 ASN A N 1
ATOM 1437 C CA . ASN A 1 202 ? -30.966 -10.238 12.660 1.00 92.81 202 ASN A CA 1
ATOM 1438 C C . ASN A 1 202 ? -31.406 -9.731 14.046 1.00 92.81 202 ASN A C 1
ATOM 1440 O O . ASN A 1 202 ? -32.096 -10.455 14.753 1.00 92.81 202 ASN A O 1
ATOM 1444 N N . GLN A 1 203 ? -31.001 -8.519 14.452 1.00 88.81 203 GLN A N 1
ATOM 1445 C CA . GLN A 1 203 ? -31.293 -7.912 15.760 1.00 88.81 203 GLN A CA 1
ATOM 1446 C C . GLN A 1 203 ? -30.818 -8.738 16.971 1.00 88.81 203 GLN A C 1
ATOM 1448 O O . GLN A 1 203 ? -31.248 -8.507 18.098 1.00 88.81 203 GLN A O 1
ATOM 1453 N N . ASN A 1 204 ? -29.874 -9.656 16.759 1.00 87.44 204 ASN A N 1
ATOM 1454 C CA . ASN A 1 204 ? -29.305 -10.513 17.800 1.00 87.44 204 ASN A CA 1
ATOM 1455 C C . ASN A 1 204 ? -28.159 -9.833 18.569 1.00 87.44 204 ASN A C 1
ATOM 1457 O O . ASN A 1 204 ? -27.619 -10.413 19.509 1.00 87.44 204 ASN A O 1
ATOM 1461 N N . MET A 1 205 ? -27.741 -8.633 18.153 1.00 87.00 205 MET A N 1
ATOM 1462 C CA . MET A 1 205 ? -26.621 -7.904 18.746 1.00 87.00 205 MET A CA 1
ATOM 1463 C C . MET A 1 205 ? -26.833 -6.384 18.647 1.00 87.00 205 MET A C 1
ATOM 1465 O O . MET A 1 205 ? -27.268 -5.901 17.597 1.00 87.00 205 MET A O 1
ATOM 1469 N N . PRO A 1 206 ? -26.507 -5.606 19.699 1.00 90.62 206 PRO A N 1
ATOM 1470 C CA . PRO A 1 206 ? -26.546 -4.150 19.624 1.00 90.62 206 PRO A CA 1
ATOM 1471 C C . PRO A 1 206 ? -25.469 -3.605 18.672 1.00 90.62 206 PRO A C 1
ATOM 1473 O O . PRO A 1 206 ? -24.406 -4.199 18.489 1.00 90.62 206 PRO A O 1
ATOM 1476 N N . GLN A 1 207 ? -25.729 -2.426 18.097 1.00 83.56 207 GLN A N 1
ATOM 1477 C CA . GLN A 1 207 ? -24.857 -1.793 17.097 1.00 83.56 207 GLN A CA 1
ATOM 1478 C C . GLN A 1 207 ? -23.413 -1.603 17.586 1.00 83.56 207 GLN A C 1
ATOM 1480 O O . GLN A 1 207 ? -22.478 -1.853 16.831 1.00 83.56 207 GLN A O 1
ATOM 1485 N N . LEU A 1 208 ? -23.230 -1.177 18.840 1.00 88.88 208 LEU A N 1
ATOM 1486 C CA . LEU A 1 208 ? -21.907 -0.897 19.401 1.00 88.88 208 LEU A CA 1
ATOM 1487 C C . LEU A 1 208 ? -21.034 -2.161 19.442 1.00 88.88 208 LEU A C 1
ATOM 1489 O O . LEU A 1 208 ? -19.911 -2.147 18.949 1.00 88.88 208 LEU A O 1
ATOM 1493 N N . THR A 1 209 ? -21.591 -3.279 19.912 1.00 90.44 209 THR A N 1
ATOM 1494 C CA . THR A 1 209 ? -20.890 -4.571 19.958 1.00 90.44 209 THR A CA 1
ATOM 1495 C C . THR A 1 209 ? -20.566 -5.093 18.557 1.00 90.44 209 THR A C 1
ATOM 1497 O O . THR A 1 209 ? -19.473 -5.606 18.327 1.00 90.44 209 THR A O 1
ATOM 1500 N N . ALA A 1 210 ? -21.463 -4.908 17.583 1.00 87.62 210 ALA A N 1
ATOM 1501 C CA . ALA A 1 210 ? -21.178 -5.273 16.195 1.00 87.62 210 ALA A CA 1
ATOM 1502 C C . ALA A 1 210 ? -20.013 -4.447 15.612 1.00 87.62 210 ALA A C 1
ATOM 1504 O O . ALA A 1 210 ? -19.162 -4.986 14.901 1.00 87.62 210 ALA A O 1
ATOM 1505 N N . MET A 1 211 ? -19.939 -3.152 15.940 1.00 87.31 211 MET A N 1
ATOM 1506 C CA . MET A 1 211 ? -18.822 -2.289 15.540 1.00 87.31 211 MET A CA 1
ATOM 1507 C C . MET A 1 211 ? -17.507 -2.695 16.214 1.00 87.31 211 MET A C 1
ATOM 1509 O O . MET A 1 211 ? -16.480 -2.708 15.541 1.00 87.31 211 MET A O 1
ATOM 1513 N N . GLU A 1 212 ? -17.527 -3.069 17.494 1.00 90.31 212 GLU A N 1
ATOM 1514 C CA . GLU A 1 212 ? -16.344 -3.546 18.225 1.00 90.31 212 GLU A CA 1
ATOM 1515 C C . GLU A 1 212 ? -15.785 -4.842 17.627 1.00 90.31 212 GLU A C 1
ATOM 1517 O O . GLU A 1 212 ? -14.591 -4.922 17.343 1.00 90.31 212 GLU A O 1
ATOM 1522 N N . ILE A 1 213 ? -16.644 -5.827 17.348 1.00 90.75 213 ILE A N 1
ATOM 1523 C CA . ILE A 1 213 ? -16.235 -7.089 16.710 1.00 90.75 213 ILE A CA 1
ATOM 1524 C C . ILE A 1 213 ? -15.690 -6.830 15.301 1.00 90.75 213 ILE A C 1
ATOM 1526 O O . ILE A 1 213 ? -14.657 -7.381 14.915 1.00 90.75 213 ILE A O 1
ATOM 1530 N N . GLY A 1 214 ? -16.358 -5.971 14.523 1.00 89.88 214 GLY A N 1
ATOM 1531 C CA . GLY A 1 214 ? -15.886 -5.579 13.195 1.00 89.88 214 GLY A CA 1
ATOM 1532 C C . GLY A 1 214 ? -14.516 -4.898 13.242 1.00 89.88 214 GLY A C 1
ATOM 1533 O O . GLY A 1 214 ? -13.623 -5.245 12.465 1.00 89.88 214 GLY A O 1
ATOM 1534 N N . ALA A 1 215 ? -14.330 -3.971 14.184 1.00 89.69 215 ALA A N 1
ATOM 1535 C CA . ALA A 1 215 ? -13.061 -3.293 14.408 1.00 89.69 215 ALA A CA 1
ATOM 1536 C C . ALA A 1 215 ? -11.964 -4.275 14.837 1.00 89.69 215 ALA A C 1
ATOM 1538 O O . ALA A 1 215 ? -10.840 -4.165 14.357 1.00 89.69 215 ALA A O 1
ATOM 1539 N N . ASP A 1 216 ? -12.273 -5.265 15.674 1.00 91.56 216 ASP A N 1
ATOM 1540 C CA . ASP A 1 216 ? -11.302 -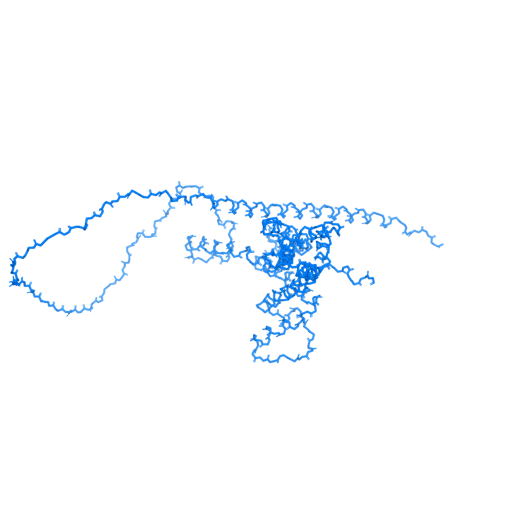6.261 16.129 1.00 91.56 216 ASP A CA 1
ATOM 1541 C C . ASP A 1 216 ? -10.753 -7.124 14.980 1.00 91.56 216 ASP A C 1
ATOM 1543 O O . ASP A 1 216 ? -9.542 -7.321 14.875 1.00 91.56 216 ASP A O 1
ATOM 1547 N N . HIS A 1 217 ? -11.599 -7.562 14.041 1.00 91.94 217 HIS A N 1
ATOM 1548 C CA . HIS A 1 217 ? -11.130 -8.270 12.837 1.00 91.94 217 HIS A CA 1
ATOM 1549 C C . HIS A 1 217 ? -10.224 -7.404 11.957 1.00 91.94 217 HIS A C 1
ATOM 1551 O O . HIS A 1 217 ? -9.221 -7.897 11.436 1.00 91.94 217 HIS A O 1
ATOM 1557 N N . MET A 1 218 ? -10.533 -6.112 11.823 1.00 90.94 218 MET A N 1
ATOM 1558 C CA . MET A 1 218 ? -9.669 -5.166 11.108 1.00 90.94 218 MET A CA 1
ATOM 1559 C C . MET A 1 218 ? -8.339 -4.951 11.843 1.00 90.94 218 MET A C 1
ATOM 1561 O O . MET A 1 218 ? -7.285 -4.938 11.209 1.00 90.94 218 MET A O 1
ATOM 1565 N N . ARG A 1 219 ? -8.356 -4.846 13.179 1.00 92.19 219 ARG A N 1
ATOM 1566 C CA . ARG A 1 219 ? -7.146 -4.743 14.014 1.00 92.19 219 ARG A CA 1
ATOM 1567 C C . ARG A 1 219 ? -6.261 -5.976 13.883 1.00 92.19 219 ARG A C 1
ATOM 1569 O O . ARG A 1 219 ? -5.059 -5.832 13.677 1.00 92.19 219 ARG A O 1
ATOM 1576 N N . LYS A 1 220 ? -6.853 -7.172 13.927 1.00 91.75 220 LYS A N 1
ATOM 1577 C CA . LYS A 1 220 ? -6.157 -8.447 13.689 1.00 91.75 220 LYS A CA 1
ATOM 1578 C C . LYS A 1 220 ? -5.478 -8.467 12.326 1.00 91.75 220 LYS A C 1
ATOM 1580 O O . LYS A 1 220 ? -4.321 -8.862 12.237 1.00 91.75 220 LYS A O 1
ATOM 1585 N N . PHE A 1 221 ? -6.174 -8.012 11.283 1.00 92.50 221 PHE A N 1
ATOM 1586 C CA . PHE A 1 221 ? -5.587 -7.901 9.951 1.00 92.50 221 PHE A CA 1
ATOM 1587 C C . PHE A 1 221 ? -4.386 -6.945 9.941 1.00 92.50 221 PHE A C 1
ATOM 1589 O O . PHE A 1 221 ? -3.312 -7.342 9.500 1.00 92.50 221 PHE A O 1
ATOM 1596 N N . MET A 1 222 ? -4.546 -5.719 10.449 1.00 92.56 222 MET A N 1
ATOM 1597 C CA . MET A 1 222 ? -3.480 -4.706 10.452 1.00 92.56 222 MET A CA 1
ATOM 1598 C C . MET A 1 222 ? -2.236 -5.193 11.200 1.00 92.56 222 MET A C 1
ATOM 1600 O O . MET A 1 222 ? -1.127 -5.103 10.683 1.00 92.56 222 MET A O 1
ATOM 1604 N N . PHE A 1 223 ? -2.421 -5.772 12.386 1.00 91.44 223 PHE A N 1
ATOM 1605 C CA . PHE A 1 223 ? -1.319 -6.301 13.183 1.00 91.44 223 PHE A CA 1
ATOM 1606 C C . PHE A 1 223 ? -0.601 -7.462 12.488 1.00 91.44 223 PHE A C 1
ATOM 1608 O O . PHE A 1 223 ? 0.624 -7.456 12.404 1.00 91.44 223 PHE A O 1
ATOM 1615 N N . ALA A 1 224 ? -1.354 -8.406 11.912 1.00 90.69 224 ALA A N 1
ATOM 1616 C CA . ALA A 1 224 ? -0.778 -9.524 11.169 1.00 90.69 224 ALA A CA 1
ATOM 1617 C C . ALA A 1 224 ? 0.049 -9.058 9.958 1.00 90.69 224 ALA A C 1
ATOM 1619 O O . ALA A 1 224 ? 1.060 -9.676 9.633 1.00 90.69 224 ALA A O 1
ATOM 1620 N N . GLN A 1 225 ? -0.350 -7.969 9.290 1.00 91.38 225 GLN A N 1
ATOM 1621 C CA . GLN A 1 225 ? 0.433 -7.404 8.187 1.00 91.38 225 GLN A CA 1
ATOM 1622 C C . GLN A 1 225 ? 1.733 -6.746 8.661 1.00 91.38 225 GLN A C 1
ATOM 1624 O O . GLN A 1 225 ? 2.768 -6.945 8.030 1.00 91.38 225 GLN A O 1
ATOM 1629 N N . ILE A 1 226 ? 1.704 -6.012 9.777 1.00 91.06 226 ILE A N 1
ATOM 1630 C CA . ILE A 1 226 ? 2.907 -5.384 10.343 1.00 91.06 226 ILE A CA 1
ATOM 1631 C C . ILE A 1 226 ? 3.927 -6.448 10.768 1.00 91.06 226 ILE A C 1
ATOM 1633 O O . ILE A 1 226 ? 5.106 -6.348 10.424 1.00 91.06 226 ILE A O 1
ATOM 1637 N N . GLU A 1 227 ? 3.469 -7.486 11.474 1.00 88.44 227 GLU A N 1
ATOM 1638 C CA . GLU A 1 227 ? 4.303 -8.615 11.903 1.00 88.44 227 GLU A CA 1
ATOM 1639 C C . GLU A 1 227 ? 4.919 -9.339 10.704 1.00 88.44 227 GLU A C 1
ATOM 1641 O O . GLU A 1 227 ? 6.122 -9.587 10.653 1.00 88.44 227 GLU A O 1
ATOM 1646 N N . ARG A 1 228 ? 4.113 -9.587 9.672 1.00 86.19 228 ARG A N 1
ATOM 1647 C CA . ARG A 1 228 ? 4.561 -10.232 8.439 1.00 86.19 228 ARG A CA 1
ATOM 1648 C C . ARG A 1 228 ? 5.618 -9.431 7.680 1.00 86.19 228 ARG A C 1
ATOM 1650 O O . ARG A 1 228 ? 6.545 -10.020 7.129 1.00 86.19 228 ARG A O 1
ATOM 1657 N N . ASN A 1 229 ? 5.479 -8.109 7.619 1.00 86.69 229 ASN A N 1
ATOM 1658 C CA . ASN A 1 229 ? 6.470 -7.246 6.974 1.00 86.69 229 ASN A CA 1
ATOM 1659 C C . ASN A 1 229 ? 7.742 -7.079 7.831 1.00 86.69 229 ASN A C 1
ATOM 1661 O O . ASN A 1 229 ? 8.706 -6.458 7.379 1.00 86.69 229 ASN A O 1
ATOM 1665 N N . GLY A 1 230 ? 7.750 -7.617 9.058 1.00 86.25 230 GLY A N 1
ATOM 1666 C CA . GLY A 1 230 ? 8.841 -7.468 10.010 1.00 86.25 230 GLY A CA 1
ATOM 1667 C C . GLY A 1 230 ? 9.003 -6.028 10.484 1.00 86.25 230 GLY A C 1
ATOM 1668 O O . GLY A 1 230 ? 10.131 -5.606 10.707 1.00 86.25 230 GLY A O 1
ATOM 1669 N N . ASN A 1 231 ? 7.904 -5.265 10.584 1.00 87.12 231 ASN A N 1
ATOM 1670 C CA . ASN A 1 231 ? 7.923 -3.850 10.968 1.00 87.12 231 ASN A CA 1
ATOM 1671 C C . ASN A 1 231 ? 7.370 -3.586 12.370 1.00 87.12 231 ASN A C 1
ATOM 1673 O O . ASN A 1 231 ? 6.624 -2.634 12.599 1.00 87.12 231 ASN A O 1
ATOM 1677 N N . HIS A 1 232 ? 7.732 -4.430 13.333 1.00 84.62 232 HIS A N 1
ATOM 1678 C CA . HIS A 1 232 ? 7.313 -4.247 14.722 1.00 84.62 232 HIS A CA 1
ATOM 1679 C C . HIS A 1 232 ? 7.795 -2.907 15.299 1.00 84.62 232 HIS A C 1
ATOM 1681 O O . HIS A 1 232 ? 7.102 -2.319 16.128 1.00 84.62 232 HIS A O 1
ATOM 1687 N N . GLU A 1 233 ? 8.937 -2.400 14.820 1.00 85.44 233 GLU A N 1
ATOM 1688 C CA . GLU A 1 233 ? 9.494 -1.082 15.141 1.00 85.44 233 GLU A CA 1
ATOM 1689 C C . GLU A 1 233 ? 8.508 0.067 14.909 1.00 85.44 233 GLU A C 1
ATOM 1691 O O . GLU A 1 233 ? 8.486 1.011 15.699 1.00 85.44 233 GLU A O 1
ATOM 1696 N N . ASP A 1 234 ? 7.641 -0.039 13.898 1.00 88.19 234 ASP A N 1
ATOM 1697 C CA . ASP A 1 234 ? 6.671 1.010 13.582 1.00 88.19 234 ASP A CA 1
ATOM 1698 C C . ASP A 1 234 ? 5.616 1.118 14.693 1.00 88.19 234 ASP A C 1
ATOM 1700 O O . ASP A 1 234 ? 5.199 2.215 15.056 1.00 88.19 234 ASP A O 1
ATOM 1704 N N . ILE A 1 235 ? 5.219 -0.007 15.302 1.00 86.38 235 ILE A N 1
ATOM 1705 C CA . ILE A 1 235 ? 4.287 -0.002 16.437 1.00 86.38 235 ILE A CA 1
ATOM 1706 C C . ILE A 1 235 ? 4.951 0.622 17.667 1.00 86.38 235 ILE A C 1
ATOM 1708 O O . ILE A 1 235 ? 4.327 1.456 18.329 1.00 86.38 235 ILE A O 1
ATOM 1712 N N . TYR A 1 236 ? 6.198 0.246 17.971 1.00 85.88 236 TYR A N 1
ATOM 1713 C CA . TYR A 1 236 ? 6.923 0.801 19.118 1.00 85.88 236 TYR A CA 1
ATOM 1714 C C . TYR A 1 236 ? 7.089 2.312 18.998 1.00 85.88 236 TYR A C 1
ATOM 1716 O O . TYR A 1 236 ? 6.800 3.015 19.959 1.00 85.88 236 TYR A O 1
ATOM 1724 N N . LEU A 1 237 ? 7.443 2.821 17.814 1.00 86.62 237 LEU A N 1
ATOM 1725 C CA . LEU A 1 237 ? 7.606 4.254 17.569 1.00 86.62 237 LEU A CA 1
ATOM 1726 C C . LEU A 1 237 ? 6.371 5.059 17.998 1.00 86.62 237 LEU A C 1
ATOM 1728 O O . LEU A 1 237 ? 6.475 6.045 18.732 1.00 86.62 237 LEU A O 1
ATOM 1732 N N . PHE A 1 238 ? 5.182 4.636 17.564 1.00 87.88 238 PHE A N 1
ATOM 1733 C CA . PHE A 1 238 ? 3.953 5.344 17.914 1.00 87.88 238 PHE A CA 1
ATOM 1734 C C . PHE A 1 238 ? 3.516 5.086 19.364 1.00 87.88 238 PHE A C 1
ATOM 1736 O O . PHE A 1 238 ? 2.869 5.952 19.956 1.00 87.88 238 PHE A O 1
ATOM 1743 N N . GLN A 1 239 ? 3.845 3.932 19.955 1.00 85.06 239 GLN A N 1
ATOM 1744 C CA . GLN A 1 239 ? 3.586 3.681 21.377 1.00 85.06 239 GLN A CA 1
ATOM 1745 C C . GLN A 1 239 ? 4.464 4.550 22.276 1.00 85.06 239 GLN A C 1
ATOM 1747 O O . GLN A 1 239 ? 3.951 5.139 23.221 1.00 85.06 239 GLN A O 1
ATOM 1752 N N . GLU A 1 240 ? 5.754 4.678 21.971 1.00 85.75 240 GLU A N 1
ATOM 1753 C CA . GLU A 1 240 ? 6.687 5.543 22.698 1.00 85.75 240 GLU A CA 1
ATOM 1754 C C . GLU A 1 240 ? 6.250 7.003 22.630 1.00 85.75 240 GLU A C 1
ATOM 1756 O O . GLU A 1 240 ? 6.233 7.699 23.648 1.00 85.75 240 GLU A O 1
ATOM 1761 N N . TYR A 1 241 ? 5.814 7.446 21.447 1.00 86.44 241 TYR A N 1
ATOM 1762 C CA . TYR A 1 241 ? 5.253 8.779 21.267 1.00 86.44 241 TYR A CA 1
ATOM 1763 C C . TYR A 1 241 ? 3.975 8.987 22.094 1.00 86.44 241 TYR A C 1
ATOM 1765 O O . TYR A 1 241 ? 3.837 10.006 22.766 1.00 86.44 241 TYR A O 1
ATOM 1773 N N . ALA A 1 242 ? 3.054 8.018 22.091 1.00 84.12 242 ALA A N 1
ATOM 1774 C CA . ALA A 1 242 ? 1.802 8.110 22.842 1.00 84.12 242 ALA A CA 1
ATOM 1775 C C . ALA A 1 242 ? 2.004 8.019 24.368 1.00 84.12 242 ALA A C 1
ATOM 1777 O O . ALA A 1 242 ? 1.294 8.682 25.121 1.00 84.12 242 ALA A O 1
ATOM 1778 N N . ALA A 1 243 ? 2.962 7.209 24.828 1.00 81.12 243 ALA A N 1
ATOM 1779 C CA . ALA A 1 243 ? 3.257 6.995 26.244 1.00 81.12 243 ALA A CA 1
ATOM 1780 C C . ALA A 1 243 ? 4.212 8.049 26.834 1.00 81.12 243 ALA A C 1
ATOM 1782 O O . ALA A 1 243 ? 4.333 8.149 28.057 1.00 81.12 243 ALA A O 1
ATOM 1783 N N . GLY A 1 244 ? 4.919 8.809 25.988 1.00 78.38 244 GLY A N 1
ATOM 1784 C CA . GLY A 1 244 ? 5.929 9.789 26.402 1.00 78.38 244 GLY A CA 1
ATOM 1785 C C . GLY A 1 244 ? 7.133 9.170 27.124 1.00 78.38 244 GLY A C 1
ATOM 1786 O O . GLY A 1 244 ? 7.841 9.867 27.851 1.00 78.38 244 GLY A O 1
ATOM 1787 N N . LYS A 1 245 ? 7.342 7.856 26.980 1.00 73.25 245 LYS A N 1
ATOM 1788 C CA . LYS A 1 245 ? 8.412 7.078 27.617 1.00 73.25 245 LYS A CA 1
ATOM 1789 C C . LYS A 1 245 ? 8.923 6.031 26.634 1.00 73.25 245 LYS A C 1
ATOM 1791 O O . LYS A 1 245 ? 8.126 5.445 25.905 1.00 73.25 245 LYS A O 1
ATOM 1796 N N . ALA A 1 246 ? 10.231 5.779 26.659 1.00 65.88 246 ALA A N 1
ATOM 1797 C CA . ALA A 1 246 ? 10.829 4.683 25.905 1.00 65.88 246 ALA A CA 1
ATOM 1798 C C . ALA A 1 246 ? 10.277 3.347 26.422 1.00 65.88 246 ALA A C 1
ATOM 1800 O O . ALA A 1 246 ? 10.288 3.097 27.633 1.00 65.88 246 ALA A O 1
ATOM 1801 N N . MET A 1 247 ? 9.776 2.510 25.514 1.00 65.62 247 MET A N 1
ATOM 1802 C CA . MET A 1 247 ? 9.330 1.165 25.859 1.00 65.62 247 MET A CA 1
ATOM 1803 C C . MET A 1 247 ? 10.558 0.263 26.038 1.00 65.62 247 MET A C 1
ATOM 1805 O O . MET A 1 247 ? 11.561 0.434 25.339 1.00 65.62 247 MET A O 1
ATOM 1809 N N . PRO A 1 248 ? 10.528 -0.707 26.967 1.00 59.31 248 PRO A N 1
ATOM 1810 C CA . PRO A 1 248 ? 11.603 -1.680 27.077 1.00 59.31 248 PRO A CA 1
ATOM 1811 C C . PRO A 1 248 ? 11.714 -2.482 25.773 1.00 59.31 248 PRO A C 1
ATOM 1813 O O . PRO A 1 248 ? 10.778 -3.161 25.347 1.00 59.31 248 PRO A O 1
ATOM 1816 N N . VAL A 1 249 ? 12.881 -2.388 25.136 1.00 55.78 249 VAL A N 1
ATOM 1817 C CA . VAL A 1 249 ? 13.203 -3.088 23.889 1.00 55.78 249 VAL A CA 1
ATOM 1818 C C . VAL A 1 249 ? 13.097 -4.599 24.121 1.00 55.78 249 VAL A C 1
ATOM 1820 O O . VAL A 1 249 ? 13.780 -5.140 24.989 1.00 55.78 249 VAL A O 1
ATOM 1823 N N . GLY A 1 250 ? 12.252 -5.284 23.344 1.00 58.00 250 GLY A N 1
ATOM 1824 C CA . GLY A 1 250 ? 12.143 -6.751 23.353 1.00 58.00 250 GLY A CA 1
ATOM 1825 C C . GLY A 1 250 ? 10.891 -7.341 24.012 1.00 58.00 250 GLY A C 1
ATOM 1826 O O . GLY A 1 250 ? 10.820 -8.559 24.169 1.00 58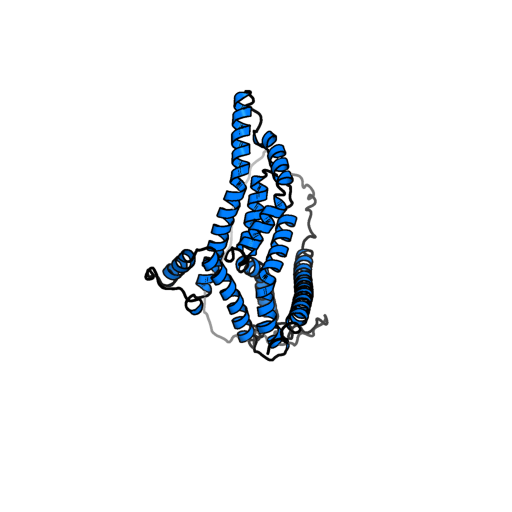.00 250 GLY A O 1
ATOM 1827 N N . GLN A 1 251 ? 9.895 -6.534 24.386 1.00 60.34 251 GLN A N 1
ATOM 1828 C CA . GLN A 1 251 ? 8.620 -7.060 24.883 1.00 60.34 251 GLN A CA 1
ATOM 1829 C C . GLN A 1 251 ? 7.786 -7.639 23.728 1.00 60.34 251 GLN A C 1
ATOM 1831 O O . GLN A 1 251 ? 7.551 -6.965 22.736 1.00 60.34 251 GLN A O 1
ATOM 1836 N N . THR A 1 252 ? 7.326 -8.889 23.821 1.00 60.31 252 THR A N 1
ATOM 1837 C CA . THR A 1 252 ? 6.454 -9.471 22.787 1.00 60.31 252 THR A CA 1
ATOM 1838 C C . THR A 1 252 ? 5.141 -8.690 22.732 1.00 60.31 252 THR A C 1
ATOM 1840 O O . THR A 1 252 ? 4.342 -8.761 23.662 1.00 60.31 252 THR A O 1
ATOM 1843 N N . LEU A 1 253 ? 4.924 -7.926 21.658 1.00 65.81 253 LEU A N 1
ATOM 1844 C CA . LEU A 1 253 ? 3.696 -7.158 21.468 1.00 65.81 253 LEU A CA 1
ATOM 1845 C C . LEU A 1 253 ? 2.518 -8.116 21.293 1.00 65.81 253 LEU A C 1
ATOM 1847 O O . LEU A 1 253 ? 2.466 -8.878 20.329 1.00 65.81 253 LEU A O 1
ATOM 1851 N N . VAL A 1 254 ? 1.554 -8.054 22.206 1.00 73.75 254 VAL A N 1
ATOM 1852 C CA . VAL A 1 254 ? 0.269 -8.735 22.053 1.00 73.75 254 VAL A CA 1
ATOM 1853 C C . VAL A 1 254 ? -0.725 -7.742 21.461 1.00 73.75 254 VAL A C 1
ATOM 1855 O O . VAL A 1 254 ? -0.781 -6.584 21.866 1.00 73.75 254 VAL A O 1
ATOM 1858 N N . LEU A 1 255 ? -1.550 -8.192 20.512 1.00 72.50 255 LEU A N 1
ATOM 1859 C CA . LEU A 1 255 ? -2.557 -7.358 19.843 1.00 72.50 255 LEU A CA 1
ATOM 1860 C C . LEU A 1 255 ? -3.449 -6.561 20.816 1.00 72.50 255 LEU A C 1
ATOM 1862 O O . LEU A 1 255 ? -3.893 -5.460 20.491 1.00 72.50 255 LEU A O 1
ATOM 1866 N N . ASN A 1 256 ? -3.741 -7.118 21.990 1.00 73.88 256 ASN A N 1
ATOM 1867 C CA . ASN A 1 256 ? -4.616 -6.495 22.985 1.00 73.88 256 ASN A CA 1
ATOM 1868 C C . ASN A 1 256 ? -3.980 -5.286 23.681 1.00 73.88 256 ASN A C 1
ATOM 1870 O O . ASN A 1 256 ? -4.709 -4.407 24.128 1.00 73.88 256 ASN A O 1
ATOM 1874 N N . ASP A 1 257 ? -2.651 -5.203 23.701 1.00 77.94 257 ASP A N 1
ATOM 1875 C CA . ASP A 1 257 ? -1.921 -4.132 24.384 1.00 77.94 257 ASP A CA 1
ATOM 1876 C C . ASP A 1 257 ? -1.733 -2.900 23.486 1.00 77.94 257 ASP A C 1
ATOM 1878 O O . ASP A 1 257 ? -1.338 -1.831 23.951 1.00 77.94 257 ASP A O 1
ATOM 1882 N N . VAL A 1 258 ? -2.037 -3.022 22.187 1.00 82.38 258 VAL A N 1
ATOM 1883 C CA . VAL A 1 258 ? -1.844 -1.948 21.209 1.00 82.38 258 VAL A CA 1
ATOM 1884 C C . VAL A 1 258 ? -3.146 -1.166 20.992 1.00 82.38 258 VAL A C 1
ATOM 1886 O O . VAL A 1 258 ? -4.092 -1.696 20.393 1.00 82.38 258 VAL A O 1
ATOM 1889 N N . PRO A 1 259 ? -3.225 0.116 21.393 1.00 86.81 259 PRO A N 1
ATOM 1890 C CA . PRO A 1 259 ? -4.412 0.924 21.150 1.00 86.81 259 PRO A CA 1
ATOM 1891 C C . PRO A 1 259 ? -4.603 1.189 19.650 1.00 86.81 259 PRO A C 1
ATOM 1893 O O . PRO A 1 259 ? -3.652 1.395 18.894 1.00 86.81 259 PRO A O 1
ATOM 1896 N N . THR A 1 260 ? -5.860 1.219 19.202 1.00 86.31 260 THR A N 1
ATOM 1897 C CA . THR A 1 260 ? -6.218 1.405 17.782 1.00 86.31 260 THR A CA 1
ATOM 1898 C C . THR A 1 260 ? -5.707 2.732 17.210 1.00 86.31 260 THR A C 1
ATOM 1900 O O . THR A 1 260 ? -5.328 2.792 16.042 1.00 86.31 260 THR A O 1
ATOM 1903 N N . THR A 1 261 ? -5.637 3.778 18.037 1.00 88.00 261 THR A N 1
ATOM 1904 C CA . THR A 1 261 ? -5.102 5.104 17.679 1.00 88.00 261 THR A CA 1
ATOM 1905 C C . THR A 1 261 ? -3.623 5.073 17.298 1.00 88.00 261 THR A C 1
ATOM 1907 O O . THR A 1 261 ? -3.183 5.907 16.516 1.00 88.00 261 THR A O 1
ATOM 1910 N N . THR A 1 262 ? -2.876 4.101 17.817 1.00 90.00 262 THR A N 1
ATOM 1911 C CA . THR A 1 262 ? -1.459 3.863 17.521 1.00 90.00 262 THR A CA 1
ATOM 1912 C C . THR A 1 262 ? -1.295 2.838 16.399 1.00 90.00 262 THR A C 1
ATOM 1914 O O . THR A 1 262 ? -0.431 2.990 15.539 1.00 90.00 262 THR A O 1
ATOM 1917 N N . LEU A 1 263 ? -2.152 1.812 16.364 1.00 90.81 263 LEU A N 1
ATOM 1918 C CA . LEU A 1 263 ? -2.073 0.736 15.375 1.00 90.81 263 LEU A CA 1
ATOM 1919 C C . LEU A 1 263 ? -2.326 1.222 13.941 1.00 90.81 263 LEU A C 1
ATOM 1921 O O . LEU A 1 263 ? -1.621 0.801 13.031 1.00 90.81 263 LEU A O 1
ATOM 1925 N N . ILE A 1 264 ? -3.315 2.097 13.731 1.00 92.50 264 ILE A N 1
ATOM 1926 C CA . ILE A 1 264 ? -3.654 2.613 12.393 1.00 92.50 264 ILE A CA 1
ATOM 1927 C C . ILE A 1 264 ? -2.473 3.363 11.746 1.00 92.50 264 ILE A C 1
ATOM 1929 O O . ILE A 1 264 ? -2.088 2.992 10.637 1.00 92.50 264 ILE A O 1
ATOM 1933 N N . PRO A 1 265 ? -1.866 4.389 12.379 1.00 92.50 265 PRO A N 1
ATOM 1934 C CA . PRO A 1 265 ? -0.731 5.085 11.774 1.00 92.50 265 PRO A CA 1
ATOM 1935 C C . PRO A 1 265 ? 0.507 4.187 11.626 1.00 92.50 265 PRO A C 1
ATOM 1937 O O . PRO A 1 265 ? 1.201 4.299 10.617 1.00 92.50 265 PRO A O 1
ATOM 1940 N N . ALA A 1 266 ? 0.742 3.252 12.557 1.00 93.12 266 ALA A N 1
ATOM 1941 C CA . ALA A 1 266 ? 1.805 2.251 12.430 1.00 93.12 266 ALA A CA 1
ATOM 1942 C C . ALA A 1 266 ? 1.602 1.347 11.203 1.00 93.12 266 ALA A C 1
ATOM 1944 O O . ALA A 1 266 ? 2.532 1.118 10.434 1.00 93.12 266 ALA A O 1
ATOM 1945 N N . PHE A 1 267 ? 0.370 0.882 10.980 1.00 94.44 267 PHE A N 1
ATOM 1946 C CA . PHE A 1 267 ? 0.011 0.087 9.809 1.00 94.44 267 PHE A CA 1
ATOM 1947 C C . PHE A 1 267 ? 0.260 0.861 8.516 1.00 94.44 267 PHE A C 1
ATOM 1949 O O . PHE A 1 267 ? 0.945 0.360 7.630 1.00 94.44 267 PHE A O 1
ATOM 1956 N N . ILE A 1 268 ? -0.226 2.103 8.425 1.00 94.94 268 ILE A N 1
ATOM 1957 C CA . ILE A 1 268 ? -0.019 2.941 7.237 1.00 94.94 268 ILE A CA 1
ATOM 1958 C C . ILE A 1 268 ? 1.479 3.100 6.953 1.00 94.94 268 ILE A C 1
ATOM 1960 O O . ILE A 1 268 ? 1.900 2.945 5.807 1.00 94.94 268 ILE A O 1
ATOM 1964 N N . LEU A 1 269 ? 2.293 3.360 7.980 1.00 94.75 269 LEU A N 1
ATOM 1965 C CA . LEU A 1 269 ? 3.741 3.494 7.827 1.00 94.75 269 LEU A CA 1
ATOM 1966 C C . LEU A 1 269 ? 4.394 2.203 7.302 1.00 94.75 269 LEU A C 1
ATOM 1968 O O . LEU A 1 269 ? 5.157 2.265 6.333 1.00 94.75 269 LEU A O 1
ATOM 1972 N N . SER A 1 270 ? 4.037 1.045 7.863 1.00 94.38 270 SER A N 1
ATOM 1973 C CA . SER A 1 270 ? 4.547 -0.257 7.4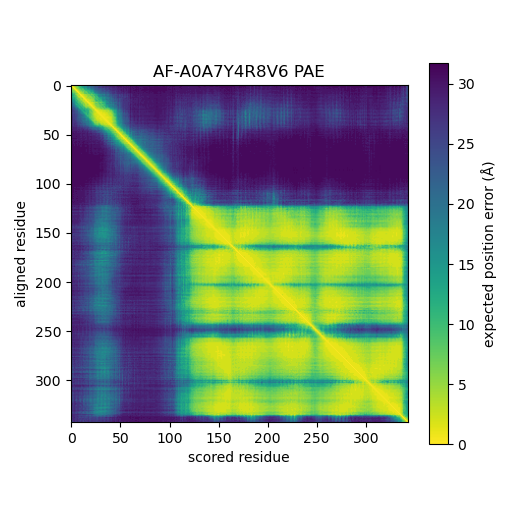12 1.00 94.38 270 SER A CA 1
ATOM 1974 C C . SER A 1 270 ? 4.145 -0.566 5.965 1.00 94.38 270 SER A C 1
ATOM 1976 O O . SER A 1 270 ? 4.979 -1.003 5.161 1.00 94.38 270 SER A O 1
ATOM 1978 N N . GLU A 1 271 ? 2.892 -0.293 5.586 1.00 95.19 271 GLU A N 1
ATOM 1979 C CA . GLU A 1 271 ? 2.405 -0.475 4.215 1.00 95.19 271 GLU A CA 1
ATOM 1980 C C . GLU A 1 271 ? 3.157 0.427 3.230 1.00 95.19 271 GLU A C 1
ATOM 1982 O O . GLU A 1 271 ? 3.566 -0.039 2.163 1.00 95.19 271 GLU A O 1
ATOM 1987 N N . LEU A 1 272 ? 3.388 1.696 3.591 1.00 95.88 272 LEU A N 1
ATOM 1988 C CA . LEU A 1 272 ? 4.160 2.640 2.782 1.00 95.88 272 LEU A CA 1
ATOM 1989 C C . LEU A 1 272 ? 5.598 2.152 2.596 1.00 95.88 272 LEU A C 1
ATOM 1991 O O . LEU A 1 272 ? 6.050 2.008 1.459 1.00 95.88 272 LEU A O 1
ATOM 1995 N N . LYS A 1 273 ? 6.306 1.847 3.688 1.00 94.81 273 LYS A N 1
ATOM 1996 C CA . LYS A 1 273 ? 7.690 1.350 3.659 1.00 94.81 273 LYS A CA 1
ATOM 1997 C C . LYS A 1 273 ? 7.814 0.128 2.752 1.00 94.81 273 LYS A C 1
ATOM 1999 O O . LYS A 1 273 ? 8.655 0.098 1.851 1.00 94.81 273 LYS A O 1
ATOM 2004 N N . THR A 1 274 ? 6.924 -0.844 2.928 1.00 94.62 274 THR A N 1
ATOM 2005 C CA . THR A 1 274 ? 6.917 -2.077 2.135 1.00 94.62 274 THR A CA 1
ATOM 2006 C C . THR A 1 274 ? 6.607 -1.804 0.659 1.00 94.62 274 THR A C 1
ATOM 2008 O O . THR A 1 274 ? 7.263 -2.361 -0.226 1.00 94.62 274 THR A O 1
ATOM 2011 N N . ALA A 1 275 ? 5.656 -0.912 0.364 1.00 95.81 275 ALA A N 1
ATOM 2012 C CA . ALA A 1 275 ? 5.309 -0.523 -1.002 1.00 95.81 275 ALA A CA 1
ATOM 2013 C C . ALA A 1 275 ? 6.473 0.156 -1.729 1.00 95.81 275 ALA A C 1
ATOM 2015 O O . ALA A 1 275 ? 6.757 -0.177 -2.880 1.00 95.81 275 ALA A O 1
ATOM 2016 N N . PHE A 1 276 ? 7.179 1.068 -1.059 1.00 96.12 276 PHE A N 1
ATOM 2017 C CA . PHE A 1 276 ? 8.341 1.743 -1.631 1.00 96.12 276 PHE A CA 1
ATOM 2018 C C . PHE A 1 276 ? 9.503 0.779 -1.873 1.00 96.12 276 PHE A C 1
ATOM 2020 O O . PHE A 1 276 ? 10.119 0.844 -2.935 1.00 96.12 276 PHE A O 1
ATOM 2027 N N . ILE A 1 277 ? 9.769 -0.160 -0.957 1.00 95.19 277 ILE A N 1
ATOM 2028 C CA . ILE A 1 277 ? 10.806 -1.186 -1.154 1.00 95.19 277 ILE A CA 1
ATOM 2029 C C . ILE A 1 277 ? 10.476 -2.061 -2.369 1.00 95.19 277 ILE A C 1
ATOM 2031 O O . ILE A 1 277 ? 11.344 -2.309 -3.209 1.00 95.19 277 ILE A O 1
ATOM 2035 N N . MET A 1 278 ? 9.224 -2.513 -2.500 1.00 94.56 278 MET A N 1
ATOM 2036 C CA . MET A 1 278 ? 8.792 -3.277 -3.674 1.00 94.56 278 MET A CA 1
ATOM 2037 C C . MET A 1 278 ? 8.887 -2.454 -4.958 1.00 94.56 278 MET A C 1
ATOM 2039 O O . MET A 1 278 ? 9.458 -2.922 -5.941 1.00 94.56 278 MET A O 1
ATOM 2043 N N . GLY A 1 279 ? 8.383 -1.220 -4.944 1.00 94.38 279 GLY A N 1
ATOM 2044 C CA . GLY A 1 279 ? 8.455 -0.311 -6.083 1.00 94.38 279 GLY A CA 1
ATOM 2045 C C . GLY A 1 279 ? 9.892 -0.043 -6.524 1.00 94.38 279 GLY A C 1
ATOM 2046 O O . GLY A 1 279 ? 10.180 -0.089 -7.715 1.00 94.38 279 GLY A O 1
ATOM 2047 N N . PHE A 1 280 ? 10.819 0.138 -5.581 1.00 95.19 280 PHE A N 1
ATOM 2048 C CA . PHE A 1 280 ? 12.241 0.302 -5.877 1.00 95.19 280 PHE A CA 1
ATOM 2049 C C . PHE A 1 280 ? 12.843 -0.941 -6.543 1.00 95.19 280 PHE A C 1
ATOM 2051 O O . PHE A 1 280 ? 13.529 -0.820 -7.557 1.00 95.19 280 PHE A O 1
ATOM 2058 N N . ARG A 1 281 ? 12.538 -2.147 -6.039 1.00 94.50 281 ARG A N 1
ATOM 2059 C CA . ARG A 1 281 ? 12.986 -3.409 -6.661 1.00 94.50 281 ARG A CA 1
ATOM 2060 C C . ARG A 1 281 ? 12.492 -3.549 -8.102 1.00 94.50 281 ARG A C 1
ATOM 2062 O O . ARG A 1 281 ? 13.235 -4.024 -8.952 1.00 94.50 281 ARG A O 1
ATOM 2069 N N . ILE A 1 282 ? 11.267 -3.103 -8.375 1.00 93.31 282 ILE A N 1
ATOM 2070 C CA . ILE A 1 282 ? 10.686 -3.073 -9.724 1.00 93.31 282 ILE A CA 1
ATOM 2071 C C . ILE A 1 282 ? 11.374 -2.018 -10.599 1.00 93.31 282 ILE A C 1
ATOM 2073 O O . ILE A 1 282 ? 11.556 -2.235 -11.792 1.00 93.31 282 ILE A O 1
ATOM 2077 N N . TYR A 1 283 ? 11.780 -0.890 -10.015 1.00 93.56 283 TYR A N 1
ATOM 2078 C CA . TYR A 1 283 ? 12.419 0.219 -10.723 1.00 93.56 283 TYR A CA 1
ATOM 2079 C C . TYR A 1 283 ? 13.849 -0.106 -11.191 1.00 93.56 283 TYR A C 1
ATOM 2081 O O . TYR A 1 283 ? 14.263 0.336 -12.263 1.00 93.56 283 TYR A O 1
ATOM 2089 N N . LEU A 1 284 ? 14.599 -0.898 -10.413 1.00 95.25 284 LEU A N 1
ATOM 2090 C CA . LEU A 1 284 ? 16.009 -1.228 -10.665 1.00 95.25 284 LEU A CA 1
ATOM 2091 C C . LEU A 1 284 ? 16.336 -1.709 -12.094 1.00 95.25 284 LEU A C 1
ATOM 2093 O O . LEU A 1 284 ? 17.222 -1.112 -12.707 1.00 95.25 284 LEU A O 1
ATOM 2097 N N . PRO A 1 285 ? 15.674 -2.733 -12.670 1.00 94.19 285 PRO A N 1
ATOM 2098 C CA . PRO A 1 285 ? 16.004 -3.195 -14.021 1.00 94.19 285 PRO A CA 1
ATOM 2099 C C . PRO A 1 285 ? 15.802 -2.108 -15.085 1.00 94.19 285 PRO A C 1
ATOM 2101 O O . PRO A 1 285 ? 16.601 -1.997 -16.012 1.00 94.19 285 PRO A O 1
ATOM 2104 N N . PHE A 1 286 ? 14.778 -1.263 -14.942 1.00 95.44 286 PHE A N 1
ATOM 2105 C CA . PHE A 1 286 ? 14.512 -0.175 -15.886 1.00 95.44 286 PHE A CA 1
ATOM 2106 C C . PHE A 1 286 ? 15.530 0.959 -15.774 1.00 95.44 286 PHE A C 1
ATOM 2108 O O . PHE A 1 286 ? 15.910 1.534 -16.793 1.00 95.44 286 PHE A O 1
ATOM 2115 N N . LEU A 1 287 ? 16.005 1.245 -14.559 1.00 94.81 287 LEU A N 1
ATOM 2116 C CA . LEU A 1 287 ? 17.074 2.215 -14.320 1.00 94.81 287 LEU A CA 1
ATOM 2117 C C . LEU A 1 287 ? 18.366 1.778 -15.019 1.00 94.81 287 LEU A C 1
ATOM 2119 O O . LEU A 1 287 ? 19.004 2.584 -15.692 1.00 94.81 287 LEU A O 1
ATOM 2123 N N . VAL A 1 288 ? 18.726 0.495 -14.923 1.00 96.38 288 VAL A N 1
ATOM 2124 C CA . VAL A 1 288 ? 19.914 -0.042 -15.607 1.00 96.38 288 VAL A CA 1
ATOM 2125 C C . VAL A 1 288 ? 19.808 0.153 -17.122 1.00 96.38 288 VAL A C 1
ATOM 2127 O O . VAL A 1 288 ? 20.775 0.585 -17.745 1.00 96.38 288 VAL A O 1
ATOM 2130 N N . ILE A 1 289 ? 18.633 -0.090 -17.712 1.00 95.25 289 ILE A N 1
ATOM 2131 C CA . ILE A 1 289 ? 18.398 0.135 -19.148 1.00 95.25 289 ILE A CA 1
ATOM 2132 C C . ILE A 1 289 ? 18.596 1.611 -19.514 1.00 95.25 289 ILE A C 1
ATOM 2134 O O . ILE A 1 289 ? 19.275 1.902 -20.497 1.00 95.25 289 ILE A O 1
ATOM 2138 N N . ASP A 1 290 ? 18.052 2.542 -18.725 1.00 95.00 290 ASP A N 1
ATOM 2139 C CA . ASP A 1 290 ? 18.245 3.980 -18.959 1.00 95.00 290 ASP A CA 1
ATOM 2140 C C . ASP A 1 290 ? 19.717 4.379 -18.897 1.00 95.00 290 ASP A C 1
ATOM 2142 O O . ASP A 1 290 ? 20.195 5.105 -19.767 1.00 95.00 290 ASP A O 1
ATOM 2146 N N . MET A 1 291 ? 20.443 3.891 -17.888 1.00 94.81 291 MET A N 1
ATOM 2147 C CA . MET A 1 291 ? 21.858 4.202 -17.703 1.00 94.81 291 MET A CA 1
ATOM 2148 C C . MET A 1 291 ? 22.704 3.669 -18.866 1.00 94.81 291 MET A C 1
ATOM 2150 O O . MET A 1 291 ? 23.566 4.386 -19.367 1.00 94.81 291 MET A O 1
ATOM 2154 N N . VAL A 1 292 ? 22.438 2.443 -19.328 1.00 95.94 292 VAL A N 1
ATOM 2155 C CA . VAL A 1 292 ? 23.154 1.831 -20.460 1.00 95.94 292 VAL A CA 1
ATOM 2156 C C . VAL A 1 292 ? 22.844 2.550 -21.773 1.00 95.94 292 VAL A C 1
ATOM 2158 O O . VAL A 1 292 ? 23.744 2.816 -22.563 1.00 95.94 292 VAL A O 1
ATOM 2161 N N . ILE A 1 293 ? 21.585 2.903 -22.025 1.00 94.94 293 ILE A N 1
ATOM 2162 C CA . ILE A 1 293 ? 21.214 3.601 -23.262 1.00 94.94 293 ILE A CA 1
ATOM 2163 C C . ILE A 1 293 ? 21.782 5.022 -23.268 1.00 94.94 293 ILE A C 1
ATOM 2165 O O . ILE A 1 293 ? 22.305 5.465 -24.289 1.00 94.94 293 ILE A O 1
ATOM 2169 N N . ALA A 1 294 ? 21.770 5.715 -22.127 1.00 94.06 294 ALA A N 1
ATOM 2170 C CA . ALA A 1 294 ? 22.378 7.034 -22.003 1.00 94.06 294 ALA A CA 1
ATOM 2171 C C . ALA A 1 294 ? 23.881 7.018 -22.316 1.00 94.06 294 ALA A C 1
ATOM 2173 O O . ALA A 1 294 ? 24.344 7.872 -23.072 1.00 94.06 294 ALA A O 1
ATOM 2174 N N . THR A 1 295 ? 24.642 6.044 -21.801 1.00 94.38 295 THR A N 1
ATOM 2175 C CA . THR A 1 295 ? 26.082 5.953 -22.098 1.00 94.38 295 THR A CA 1
ATOM 2176 C C . THR A 1 295 ? 26.340 5.667 -23.577 1.00 94.38 295 THR A C 1
ATOM 2178 O O . THR A 1 295 ? 27.210 6.308 -24.160 1.00 94.38 295 THR A O 1
ATOM 2181 N N . ILE A 1 296 ? 25.537 4.806 -24.217 1.00 94.75 296 ILE A N 1
ATOM 2182 C CA . ILE A 1 296 ? 25.638 4.527 -25.661 1.00 94.75 296 ILE A CA 1
ATOM 2183 C C . ILE A 1 296 ? 25.352 5.785 -26.498 1.00 94.75 296 ILE A C 1
ATOM 2185 O O . ILE A 1 296 ? 26.116 6.088 -27.415 1.00 94.75 296 ILE A O 1
ATOM 2189 N N . LEU A 1 297 ? 24.300 6.554 -26.184 1.00 93.38 297 LEU A N 1
ATOM 2190 C CA . LEU A 1 297 ? 23.980 7.798 -26.907 1.00 93.38 297 LEU A CA 1
ATOM 2191 C C . LEU A 1 297 ? 25.102 8.832 -26.797 1.00 93.38 297 LEU A C 1
ATOM 2193 O O . LEU A 1 297 ? 25.460 9.465 -27.794 1.00 93.38 297 LEU A O 1
ATOM 2197 N N . ILE A 1 298 ? 25.653 8.990 -25.590 1.00 93.69 298 ILE A N 1
ATOM 2198 C CA . ILE A 1 298 ? 26.772 9.900 -25.334 1.00 93.69 298 ILE A CA 1
ATOM 2199 C C . ILE A 1 298 ? 27.991 9.458 -26.153 1.00 93.69 298 ILE A C 1
ATOM 2201 O O . ILE A 1 298 ? 28.622 10.296 -26.794 1.00 93.69 298 ILE A O 1
ATOM 2205 N N . SER A 1 299 ? 28.279 8.153 -26.220 1.00 93.62 299 SER A N 1
ATOM 2206 C CA . SER A 1 299 ? 29.365 7.606 -27.046 1.00 93.62 299 SER A CA 1
ATOM 2207 C C . SER A 1 299 ? 29.155 7.794 -28.553 1.00 93.62 299 SER A C 1
ATOM 2209 O O . SER A 1 299 ? 30.132 7.942 -29.280 1.00 93.62 299 SER A O 1
ATOM 2211 N N . MET A 1 300 ? 27.908 7.836 -29.032 1.00 93.56 300 MET A N 1
ATOM 2212 C CA . MET A 1 300 ? 27.587 8.169 -30.429 1.00 93.56 300 MET A CA 1
ATOM 2213 C C . MET A 1 300 ? 27.662 9.677 -30.731 1.00 93.56 300 MET A C 1
ATOM 2215 O O . MET A 1 300 ? 27.506 10.076 -31.883 1.00 93.56 300 MET A O 1
ATOM 2219 N N . GLY A 1 301 ? 27.874 10.526 -29.721 1.00 92.31 301 GLY A N 1
ATOM 2220 C CA . GLY A 1 301 ? 27.914 11.983 -29.869 1.00 92.31 301 GLY A CA 1
ATOM 2221 C C . GLY A 1 301 ? 26.537 12.658 -29.907 1.00 92.31 301 GLY A C 1
ATOM 2222 O O . GLY A 1 301 ? 26.449 13.858 -30.166 1.00 92.31 301 GLY A O 1
ATOM 2223 N N . MET A 1 302 ? 25.449 11.934 -29.622 1.00 93.38 302 MET A N 1
ATOM 2224 C CA . MET A 1 302 ? 24.085 12.479 -29.634 1.00 93.38 302 MET A CA 1
ATOM 2225 C C . MET A 1 302 ? 23.679 13.012 -28.253 1.00 93.38 302 MET A C 1
ATOM 2227 O O . MET A 1 302 ? 22.859 12.416 -27.562 1.00 93.38 302 MET A O 1
ATOM 2231 N N . MET A 1 303 ? 24.228 14.163 -27.849 1.00 85.00 303 MET A N 1
ATOM 2232 C CA . MET A 1 303 ? 23.915 14.782 -26.544 1.00 85.00 303 MET A CA 1
ATOM 2233 C C . MET A 1 303 ? 22.556 15.504 -26.488 1.00 85.00 303 MET A C 1
ATOM 2235 O O . MET A 1 303 ? 22.042 15.760 -25.405 1.00 85.00 303 MET A O 1
ATOM 2239 N N . MET A 1 304 ? 21.976 15.858 -27.640 1.00 89.31 304 MET A N 1
ATOM 2240 C CA . MET A 1 304 ? 20.733 16.647 -27.721 1.00 89.31 304 MET A CA 1
ATOM 2241 C C . MET A 1 304 ? 19.453 15.805 -27.627 1.00 89.31 304 MET A C 1
ATOM 2243 O O . MET A 1 304 ? 18.378 16.355 -27.399 1.00 89.31 304 MET A O 1
ATOM 2247 N N . LEU A 1 305 ? 19.540 14.486 -27.816 1.00 87.62 305 LEU A N 1
ATOM 2248 C CA . LEU A 1 305 ? 18.380 13.604 -27.737 1.00 87.62 305 LEU A CA 1
ATOM 2249 C C . LEU A 1 305 ? 18.208 13.099 -26.300 1.00 87.62 305 LEU A C 1
ATOM 2251 O O . LEU A 1 305 ? 19.135 12.488 -25.769 1.00 87.62 305 LEU A O 1
ATOM 2255 N N . PRO A 1 306 ? 17.033 13.294 -25.670 1.00 90.69 306 PRO A N 1
ATOM 2256 C CA . PRO A 1 306 ? 16.755 12.719 -24.361 1.00 90.69 306 PRO A CA 1
ATOM 2257 C C . PRO A 1 306 ? 16.879 11.184 -24.411 1.00 90.69 306 PRO A C 1
ATOM 2259 O O . PRO A 1 306 ? 16.103 10.548 -25.133 1.00 90.69 306 PRO A O 1
ATOM 2262 N N . PRO A 1 307 ? 17.781 10.555 -23.628 1.00 90.12 307 PRO A N 1
ATOM 2263 C CA . PRO A 1 307 ? 17.983 9.101 -23.661 1.00 90.12 307 PRO A CA 1
ATOM 2264 C C . PRO A 1 307 ? 16.715 8.289 -23.370 1.00 90.12 307 PRO A C 1
ATOM 2266 O O . PRO A 1 307 ? 16.544 7.189 -23.892 1.00 90.12 307 PRO A O 1
ATOM 2269 N N . VAL A 1 308 ? 15.788 8.870 -22.600 1.00 91.62 308 VAL A N 1
ATOM 2270 C CA . VAL A 1 308 ? 14.497 8.272 -22.225 1.00 91.62 308 VAL A CA 1
ATOM 2271 C C . VAL A 1 308 ? 13.628 7.938 -23.442 1.00 91.62 308 VAL A C 1
ATOM 2273 O O . VAL A 1 308 ? 12.919 6.934 -23.436 1.00 91.62 308 VAL A O 1
ATOM 2276 N N . LEU A 1 309 ? 13.687 8.744 -24.510 1.00 91.69 309 LEU A N 1
ATOM 2277 C CA . LEU A 1 309 ? 12.902 8.484 -25.722 1.00 91.69 309 LEU A CA 1
ATOM 2278 C C . LEU A 1 309 ? 13.357 7.205 -26.427 1.00 91.69 309 LEU A C 1
ATOM 2280 O O . LEU A 1 309 ? 12.536 6.492 -26.999 1.00 91.69 309 LEU A O 1
ATOM 2284 N N . ILE A 1 310 ? 14.657 6.913 -26.360 1.00 92.50 310 ILE A N 1
ATOM 2285 C CA . ILE A 1 310 ? 15.236 5.713 -26.959 1.00 92.50 310 ILE A CA 1
ATOM 2286 C C . ILE A 1 310 ? 15.065 4.517 -26.025 1.00 92.50 310 ILE A C 1
ATOM 2288 O O . ILE A 1 310 ? 14.806 3.423 -26.511 1.00 92.50 310 ILE A O 1
ATOM 2292 N N . SER A 1 311 ? 15.130 4.696 -24.701 1.00 94.19 311 SER A N 1
ATOM 2293 C CA . SER A 1 311 ? 14.971 3.590 -23.750 1.00 94.19 311 SER A CA 1
ATOM 2294 C C . SER A 1 311 ? 13.537 3.087 -23.599 1.00 94.19 311 SER A C 1
ATOM 2296 O O . SER A 1 311 ? 13.337 1.890 -23.382 1.00 94.19 311 SER A O 1
ATOM 2298 N N . LEU A 1 312 ? 12.536 3.956 -23.769 1.00 93.50 312 LEU A N 1
ATOM 2299 C CA . LEU A 1 312 ? 11.117 3.619 -23.629 1.00 93.50 312 LEU A CA 1
ATOM 2300 C C . LEU A 1 312 ? 10.687 2.367 -24.424 1.00 93.50 312 LEU A C 1
ATOM 2302 O O . LEU A 1 312 ? 10.150 1.448 -23.798 1.00 93.50 312 LEU A O 1
ATOM 2306 N N . PRO A 1 313 ? 10.913 2.251 -25.750 1.00 92.88 313 PRO A N 1
ATOM 2307 C CA . PRO A 1 313 ? 10.503 1.060 -26.499 1.00 92.88 313 PRO A CA 1
ATOM 2308 C C . PRO A 1 313 ? 11.179 -0.224 -25.997 1.00 92.88 313 PRO A C 1
ATOM 2310 O O . PRO A 1 313 ? 10.517 -1.257 -25.907 1.00 92.88 313 PRO A O 1
ATOM 2313 N N . PHE A 1 314 ? 12.454 -0.168 -25.595 1.00 94.19 314 PHE A N 1
ATOM 2314 C CA . PHE A 1 314 ? 13.160 -1.327 -25.035 1.00 94.19 314 PHE A CA 1
ATOM 2315 C C . PHE A 1 314 ? 12.602 -1.740 -23.672 1.00 94.19 314 PHE A C 1
ATOM 2317 O O . PHE A 1 314 ? 12.421 -2.932 -23.423 1.00 94.19 314 PHE A O 1
ATOM 2324 N N . LYS A 1 315 ? 12.278 -0.775 -22.802 1.00 93.81 315 LYS A N 1
ATOM 2325 C CA . LYS A 1 315 ? 11.644 -1.055 -21.506 1.00 93.81 315 LYS A CA 1
ATOM 2326 C C . LYS A 1 315 ? 10.291 -1.729 -21.672 1.00 93.81 315 LYS A C 1
ATOM 2328 O O . LYS A 1 315 ? 10.027 -2.726 -21.004 1.00 93.81 315 LYS A O 1
ATOM 2333 N N . ILE A 1 316 ? 9.445 -1.195 -22.556 1.00 93.38 316 ILE A N 1
ATOM 2334 C CA . ILE A 1 316 ? 8.120 -1.766 -22.823 1.00 93.38 316 ILE A CA 1
ATOM 2335 C C . ILE A 1 316 ? 8.266 -3.176 -23.394 1.00 93.38 316 ILE A C 1
ATOM 2337 O O . ILE A 1 316 ? 7.591 -4.087 -22.923 1.00 93.38 316 ILE A O 1
ATOM 2341 N N . LEU A 1 317 ? 9.172 -3.376 -24.357 1.00 94.50 317 LEU A N 1
ATOM 2342 C CA . LEU A 1 317 ? 9.425 -4.688 -24.947 1.00 94.50 317 LEU A CA 1
ATOM 2343 C C . LEU A 1 317 ? 9.859 -5.706 -23.886 1.00 94.50 317 LEU A C 1
ATOM 2345 O O . LEU A 1 317 ? 9.266 -6.778 -23.795 1.00 94.50 317 LEU A O 1
ATOM 2349 N N . LEU A 1 318 ? 10.842 -5.360 -23.051 1.00 94.12 318 LEU A N 1
ATOM 2350 C CA . LEU A 1 318 ? 11.314 -6.229 -21.972 1.00 94.12 318 LEU A CA 1
ATOM 2351 C C . LEU A 1 318 ? 10.194 -6.553 -20.982 1.00 94.12 318 LEU A C 1
ATOM 2353 O O . LEU A 1 318 ? 10.033 -7.706 -20.588 1.00 94.12 318 LEU A O 1
ATOM 2357 N N . PHE A 1 319 ? 9.395 -5.555 -20.609 1.00 95.00 319 PHE A N 1
ATOM 2358 C CA . PHE A 1 319 ? 8.290 -5.739 -19.678 1.00 95.00 319 PHE A CA 1
ATOM 2359 C C . PHE A 1 319 ? 7.193 -6.656 -20.239 1.00 95.00 319 PHE A C 1
ATOM 2361 O O . PHE A 1 319 ? 6.666 -7.491 -19.507 1.00 95.00 319 PHE A O 1
ATOM 2368 N N . VAL A 1 320 ? 6.870 -6.544 -21.530 1.00 94.31 320 VAL A N 1
ATOM 2369 C CA . VAL A 1 320 ? 5.885 -7.414 -22.193 1.00 94.31 320 VAL A CA 1
ATOM 2370 C C . VAL A 1 320 ? 6.431 -8.832 -22.376 1.00 94.31 320 VAL A C 1
ATOM 2372 O O . VAL A 1 320 ? 5.721 -9.787 -22.076 1.00 94.31 320 VAL A O 1
ATOM 2375 N N . ILE A 1 321 ? 7.690 -8.990 -22.802 1.00 96.81 321 ILE A N 1
ATOM 2376 C CA . ILE A 1 321 ? 8.327 -10.309 -22.978 1.00 96.81 321 ILE A CA 1
ATOM 2377 C C . ILE A 1 321 ? 8.431 -11.058 -21.647 1.00 96.81 321 ILE A C 1
ATOM 2379 O O . ILE A 1 321 ? 8.222 -12.268 -21.600 1.00 96.81 321 ILE A O 1
ATOM 2383 N N . ALA A 1 322 ? 8.731 -10.346 -20.561 1.00 95.00 322 ALA A N 1
ATOM 2384 C CA . ALA A 1 322 ? 8.798 -10.926 -19.225 1.00 95.00 322 ALA A CA 1
ATOM 2385 C C . ALA A 1 322 ? 7.417 -11.194 -18.601 1.00 95.00 322 ALA A C 1
ATOM 2387 O O . ALA A 1 322 ? 7.358 -11.694 -17.480 1.00 95.00 322 ALA A O 1
ATOM 2388 N N . ASP A 1 323 ? 6.317 -10.850 -19.281 1.00 94.81 323 ASP A N 1
ATOM 2389 C CA . ASP A 1 323 ? 4.960 -10.899 -18.727 1.00 94.81 323 ASP A CA 1
ATOM 2390 C C . ASP A 1 323 ? 4.858 -10.141 -17.386 1.00 94.81 323 ASP A C 1
ATOM 2392 O O . ASP A 1 323 ? 4.398 -10.633 -16.348 1.00 94.81 323 ASP A O 1
ATOM 2396 N N . GLY A 1 324 ? 5.367 -8.908 -17.401 1.00 93.75 324 GLY A N 1
ATOM 2397 C CA . GLY A 1 324 ? 5.589 -8.115 -16.202 1.00 93.75 324 GLY A CA 1
ATOM 2398 C C . GLY A 1 324 ? 4.308 -7.799 -15.430 1.00 93.75 324 GLY A C 1
ATOM 2399 O O . GLY A 1 324 ? 4.329 -7.818 -14.203 1.00 93.75 324 GLY A O 1
ATOM 2400 N N . TRP A 1 325 ? 3.168 -7.592 -16.099 1.00 93.50 325 TRP A N 1
ATOM 2401 C CA . TRP A 1 325 ? 1.888 -7.380 -15.407 1.00 93.50 325 TRP A CA 1
ATOM 2402 C C . TRP A 1 325 ? 1.522 -8.566 -14.514 1.00 93.50 325 TRP A C 1
ATOM 2404 O O . TRP A 1 325 ? 1.179 -8.364 -13.346 1.00 93.50 325 TRP A O 1
ATOM 2414 N N . ARG A 1 326 ? 1.648 -9.799 -15.023 1.00 94.00 326 ARG A N 1
ATOM 2415 C CA . ARG A 1 326 ? 1.378 -11.002 -14.231 1.00 94.00 326 ARG A CA 1
ATOM 2416 C C . ARG A 1 326 ? 2.363 -11.134 -13.076 1.00 94.00 326 ARG A C 1
ATOM 2418 O O . ARG A 1 326 ? 1.928 -11.392 -11.957 1.00 94.00 326 ARG A O 1
ATOM 2425 N N . LEU A 1 327 ? 3.659 -10.916 -13.313 1.00 93.94 327 LEU A N 1
ATOM 2426 C CA . LEU A 1 327 ? 4.686 -11.010 -12.267 1.00 93.94 327 LEU A CA 1
ATOM 2427 C C . LEU A 1 327 ? 4.444 -10.030 -11.114 1.00 93.94 327 LEU A C 1
ATOM 2429 O O . LEU A 1 327 ? 4.580 -10.399 -9.946 1.00 93.94 327 LEU A O 1
ATOM 2433 N N . ILE A 1 328 ? 4.053 -8.795 -11.423 1.00 94.56 328 ILE A N 1
ATOM 2434 C CA . ILE A 1 328 ? 3.815 -7.754 -10.418 1.00 94.56 328 ILE A CA 1
ATOM 2435 C C . ILE A 1 328 ? 2.565 -8.072 -9.602 1.00 94.56 328 ILE A C 1
ATOM 2437 O O . ILE A 1 328 ? 2.608 -8.035 -8.373 1.00 94.56 328 ILE A O 1
ATOM 2441 N N . VAL A 1 329 ? 1.469 -8.436 -10.272 1.00 93.75 329 VAL A N 1
ATOM 2442 C CA . VAL A 1 329 ? 0.219 -8.847 -9.617 1.00 93.75 329 VAL A CA 1
ATOM 2443 C C . VAL A 1 329 ? 0.458 -10.057 -8.713 1.00 93.75 329 VAL A C 1
ATOM 2445 O O . VAL A 1 329 ? 0.056 -10.044 -7.553 1.00 93.75 329 VAL A O 1
ATOM 2448 N N . GLN A 1 330 ? 1.182 -11.064 -9.201 1.00 92.31 330 GLN A N 1
ATOM 2449 C CA . GLN A 1 330 ? 1.541 -12.258 -8.440 1.00 92.31 330 GLN A CA 1
ATOM 2450 C C . GLN A 1 330 ? 2.393 -11.919 -7.207 1.00 92.31 330 GLN A C 1
ATOM 2452 O O . GLN A 1 330 ? 2.101 -12.386 -6.108 1.00 92.31 330 GLN A O 1
ATOM 2457 N N . THR A 1 331 ? 3.411 -11.071 -7.368 1.00 92.31 331 THR A N 1
ATOM 2458 C CA . THR A 1 331 ? 4.273 -10.628 -6.259 1.00 92.31 331 THR A CA 1
ATOM 2459 C C . THR A 1 331 ? 3.475 -9.858 -5.209 1.00 92.31 331 THR A C 1
ATOM 2461 O O . THR A 1 331 ? 3.657 -10.078 -4.013 1.00 92.31 331 THR A O 1
ATOM 2464 N N . LEU A 1 332 ? 2.551 -8.997 -5.643 1.00 93.06 332 LEU A N 1
ATOM 2465 C CA . LEU A 1 332 ? 1.658 -8.266 -4.749 1.00 93.06 332 LEU A CA 1
ATOM 2466 C C . LEU A 1 332 ? 0.741 -9.209 -3.970 1.00 93.06 332 LEU A C 1
ATOM 2468 O O . LEU A 1 332 ? 0.661 -9.076 -2.757 1.00 93.06 332 LEU A O 1
ATOM 2472 N N . MET A 1 333 ? 0.093 -10.180 -4.618 1.00 91.06 333 MET A N 1
ATOM 2473 C CA . MET A 1 333 ? -0.778 -11.141 -3.922 1.00 91.06 333 MET A CA 1
ATOM 2474 C C . MET A 1 333 ? -0.004 -11.972 -2.894 1.00 91.06 333 MET A C 1
ATOM 2476 O O . MET A 1 333 ? -0.400 -12.045 -1.731 1.00 91.06 333 MET A O 1
ATOM 2480 N N . TYR A 1 334 ? 1.154 -12.518 -3.275 1.00 89.31 334 TYR A N 1
ATOM 2481 C CA . TYR A 1 334 ? 2.000 -13.274 -2.347 1.00 89.31 334 TYR A CA 1
ATOM 2482 C C . TYR A 1 334 ? 2.617 -12.420 -1.241 1.00 89.31 334 TYR A C 1
ATOM 2484 O O . TYR A 1 334 ? 2.985 -12.952 -0.197 1.00 89.31 334 TYR A O 1
ATOM 2492 N N . SER A 1 335 ? 2.694 -11.100 -1.413 1.00 88.00 335 SER A N 1
ATOM 2493 C CA . SER A 1 335 ? 3.099 -10.197 -0.336 1.00 88.00 335 SER A CA 1
ATOM 2494 C C . SER A 1 335 ? 2.107 -10.223 0.835 1.00 88.00 335 SER A C 1
ATOM 2496 O O . SER A 1 335 ? 2.536 -10.022 1.969 1.00 88.00 335 SER A O 1
ATOM 2498 N N . PHE A 1 336 ? 0.831 -10.549 0.590 1.00 86.38 336 PHE A N 1
ATOM 2499 C CA . PHE A 1 336 ? -0.221 -10.632 1.612 1.00 86.38 336 PHE A CA 1
ATOM 2500 C C . PHE A 1 336 ? -0.589 -12.068 2.026 1.00 86.38 336 PHE A C 1
ATOM 2502 O O . PHE A 1 336 ? -0.998 -12.268 3.171 1.00 86.38 336 PHE A O 1
ATOM 2509 N N . ASP A 1 337 ? -0.422 -13.061 1.141 1.00 77.81 337 ASP A N 1
ATOM 2510 C CA . ASP A 1 337 ? -0.831 -14.459 1.368 1.00 77.81 337 ASP A CA 1
ATOM 2511 C C . ASP A 1 337 ? 0.288 -15.352 1.916 1.00 77.81 337 ASP A C 1
ATOM 2513 O O . ASP A 1 337 ? 1.423 -15.319 1.458 1.00 77.81 337 ASP A O 1
ATOM 2517 N N . ASN A 1 338 ? -0.015 -16.194 2.907 1.00 51.19 338 ASN A N 1
ATOM 2518 C CA . ASN A 1 338 ? 0.929 -17.014 3.695 1.00 51.19 338 ASN A CA 1
ATOM 2519 C C . ASN A 1 338 ? 1.704 -18.123 2.934 1.00 51.19 338 ASN A C 1
ATOM 2521 O O . ASN A 1 338 ? 2.286 -19.008 3.553 1.00 51.19 338 ASN A O 1
ATOM 2525 N N . LEU A 1 339 ? 1.734 -18.100 1.601 1.00 44.47 339 LEU A N 1
ATOM 2526 C CA . LEU A 1 339 ? 2.342 -19.148 0.770 1.00 44.47 339 LEU A CA 1
ATOM 2527 C C . LEU A 1 339 ? 3.884 -19.149 0.757 1.00 44.47 339 LEU A C 1
ATOM 2529 O O . LEU A 1 339 ? 4.473 -20.006 0.114 1.00 44.47 339 LEU A O 1
ATOM 2533 N N . GLY A 1 340 ? 4.543 -18.240 1.486 1.00 36.50 340 GLY A N 1
ATOM 2534 C CA . GLY A 1 340 ? 6.005 -18.211 1.647 1.00 36.50 340 GLY A CA 1
ATOM 2535 C C . GLY A 1 340 ? 6.553 -18.960 2.870 1.00 36.50 340 GLY A C 1
ATOM 2536 O O . GLY A 1 340 ? 7.762 -18.977 3.054 1.00 36.50 340 GLY A O 1
ATOM 2537 N N . ALA A 1 341 ? 5.699 -19.555 3.714 1.00 35.59 341 ALA A N 1
ATOM 2538 C CA . ALA A 1 341 ? 6.124 -20.304 4.909 1.00 35.59 341 ALA A CA 1
ATOM 2539 C C . ALA A 1 341 ? 6.074 -21.836 4.734 1.00 35.59 341 ALA A C 1
ATOM 2541 O O . ALA A 1 341 ? 6.267 -22.574 5.697 1.00 35.59 341 ALA A O 1
ATOM 2542 N N . VAL A 1 342 ? 5.803 -22.327 3.519 1.00 35.47 342 VAL A N 1
ATOM 2543 C CA . VAL A 1 342 ? 5.821 -23.762 3.195 1.00 35.47 342 VAL A CA 1
ATOM 2544 C C . VAL A 1 342 ? 6.475 -23.972 1.829 1.00 35.47 342 VAL A C 1
ATOM 2546 O O . VAL A 1 342 ? 5.787 -24.272 0.862 1.00 35.47 342 VAL A O 1
ATOM 2549 N N . THR A 1 343 ? 7.792 -23.787 1.767 1.00 32.69 343 THR A N 1
ATOM 2550 C CA . THR A 1 343 ? 8.741 -24.559 0.937 1.00 32.69 343 THR A CA 1
ATOM 2551 C C . THR A 1 343 ? 10.147 -24.285 1.427 1.00 32.69 343 THR A C 1
ATOM 2553 O O . THR A 1 343 ? 10.495 -23.084 1.482 1.00 32.69 343 THR A O 1
#

pLDDT: mean 71.9, std 23.96, range [25.84, 96.81]

Solvent-accessible surface area (backbone atoms only — not comparable to full-atom values): 21166 Å² total; per-residue (Å²): 138,90,90,86,82,72,74,69,66,57,59,54,54,53,51,51,52,51,51,50,56,52,49,52,54,49,52,51,52,51,50,49,50,54,50,48,52,54,48,58,66,63,66,75,74,84,78,90,78,87,84,76,85,78,86,87,77,86,86,88,87,80,87,85,89,83,87,87,86,86,86,89,88,81,90,83,87,86,87,85,84,90,80,78,94,78,91,78,84,91,73,79,78,82,80,83,74,68,84,79,80,75,90,72,79,70,77,83,61,78,84,80,54,69,76,88,61,70,52,96,86,61,52,70,69,57,49,51,51,52,50,54,53,51,63,66,45,48,63,58,51,55,39,58,72,44,68,32,52,30,47,41,48,28,55,52,41,48,36,58,48,52,68,41,95,66,59,78,48,70,66,57,52,52,50,51,24,52,56,49,32,52,62,74,39,42,68,58,54,49,48,33,42,65,72,13,49,50,36,39,76,68,68,74,42,60,69,67,63,28,50,51,54,36,47,48,55,48,49,52,51,44,52,53,51,27,57,72,73,68,37,58,66,42,45,50,55,42,45,25,64,74,67,75,44,87,68,76,87,84,68,85,83,51,78,87,79,54,55,67,85,36,48,51,61,22,36,44,51,43,36,50,56,52,19,52,55,52,24,48,64,65,30,48,68,46,51,52,48,45,55,54,44,37,54,51,35,52,73,72,67,46,76,88,58,66,46,64,74,68,30,34,62,55,45,51,49,53,38,60,76,66,43,39,71,60,53,51,53,51,53,55,52,53,73,78,43,81,74,80,80,74,125

Foldseek 3Di:
DDDDDPDPPPVVVVVVVVVVVVLVVVLVVVLVVVVVVVVVVVVVPDDDDDDDDDDDDDDDDDDDDDDDDDDDDDDDDDDDDDDDDDDDDDDDDPPPPDPPDPPPCDPDCVVVADPVQPDPPDPPVNSVVVVVVVVVCVVVCPCLLFLLVLQLLLLVLLCVLLVPPCPPHSVVSNVVSSVLRSVLCSVLVVCLCVPQVVCVVVVVDDNVVSVVSNVVSSLVLLVVLCVLLVNVVLLQVLVCVVVVHRDPPPDDDDSVVRDPVSSSRSSSVSSVVNSVVSSVVSNVVSVVLLVVQVVVCVVVVNPPDRSSVVSNVVSVVVCVVVVVVVVSSVVSSVSSDPPVVPD

Sequence (343 aa):
MREHGGSRSVADRTAAGFAVRAATGVAVRVALRVALIAVCAAGAGTAFGQSAPGPTAPSPFTGDRGGPGQTPAATSAPANTATSLTSGPSSLPSAFNAPIDNPLNVPDVRGVLPKAVDREGMGISLQILVLMTVLTLVPSILIMTTCFARILIVLALLRQALSTPQLPPSQVILGLALFMTLLIMGPTLGRINREALQPYLNQNMPQLTAMEIGADHMRKFMFAQIERNGNHEDIYLFQEYAAGKAMPVGQTLVLNDVPTTTLIPAFILSELKTAFIMGFRIYLPFLVIDMVIATILISMGMMMLPPVLISLPFKILLFVIADGWRLIVQTLMYSFDNLGAVT